Protein AF-A0A962I3W6-F1 (afdb_monomer)

pLDDT: mean 84.58, std 14.52, range [30.45, 98.19]

Radius of gyration: 18.12 Å; Cα contacts (8 Å, |Δi|>4): 462; chains: 1; bounding box: 44×40×66 Å

Mean predicted aligned error: 7.12 Å

Sequence (198 aa):
MGAENGLYRSNDAGASWNRVTGAIGGEDVGRLAIGLSADGARVFIGGQRGNNVVLQVSDNGGQNWGAPAETAIPDPNGNDLGNPLSYCESQCGYDNVIAVNPQNSFDFLLGGVGSYRTQDGGQSFLRIGQNNNPDNGNPGPVHVGHHVILHDPNDPQVVYNGNDGGIYRSTNGGTSWTSIGGSLSTLQPYHVSLHPTN

Nearest PDB structures (foldseek):
  3a0f-assembly1_A  TM=6.733E-01  e=4.995E-08  Geotrichum sp. M128
  6p2k-assembly1_B  TM=6.788E-01  e=2.698E-05  Simiduia agarivorans SA1 = DSM 21679
  5m11-assembly1_A  TM=6.434E-01  e=1.540E-03  Porphyromonas gingivalis
  4r40-assembly1_A  TM=3.911E-01  e=9.834E-03  Yersinia pestis CO92
  8buq-assembly1_A  TM=3.552E-01  e=1.543E+00  Homo sapiens

Secondary structure (DSSP, 8-state):
---TTB-EE-SSTTSS-EE-SSSSBSTTEEEEEEEE-TTS--EEEEEEETTEEEEEEESSTTSS-PPPEE-----TT--SSSS---TTTT-TTTS-EEEE-TT-TT-EEEESSSEEEESSSSSS-EE-S--SS-BTTB--SS-S-EEEEEE-SS-TT-EEEEETTEEEEESSTTSS-EE--TT------------TT-

Foldseek 3Di:
DADQFFDWDDPPVPPDIDHQPQGDTDRQDADWAWEAALVLQKIWIWADGHQFTWIWMHRGNSNHIDDIDGPLADDPVPQPPPGSAHQARNFSNQAWYKEAQRVARQWIWIAHLFIWIGNRNRPHIDTLAAHPRDDVPPRADHHGGWRDKYADNVQRCWMWTQGLVGIWTGNRNRNHIDHPRPPPPSDDDPDDDDDPPD

Solvent-accessible surface area (backbone atoms only — not comparable to full-atom values): 10990 Å² total; per-residue (Å²): 142,59,55,83,46,32,48,68,47,55,91,60,92,67,78,51,75,43,76,46,68,71,47,71,59,42,91,49,33,49,33,65,25,68,24,54,25,73,85,44,40,35,30,37,42,34,28,31,46,69,95,42,44,36,37,34,45,12,81,58,53,61,68,51,48,50,77,70,40,68,40,63,51,70,61,92,78,67,78,56,90,85,56,60,65,29,49,24,62,94,36,25,75,79,15,42,28,44,31,44,27,65,89,43,70,34,27,36,35,42,25,1,38,21,25,33,36,22,72,65,59,69,80,52,58,45,78,44,45,21,39,99,73,38,65,93,76,47,56,73,88,47,55,37,39,22,56,41,57,44,56,39,87,89,44,60,35,30,28,39,40,36,27,64,69,33,36,32,39,19,75,60,56,33,80,49,72,42,82,69,41,82,87,62,85,49,79,80,86,87,77,85,85,77,63,97,88,112

Structure (mmCIF, N/CA/C/O backbone):
data_AF-A0A962I3W6-F1
#
_entry.id   AF-A0A962I3W6-F1
#
loop_
_atom_site.group_PDB
_atom_site.id
_atom_site.type_symbol
_atom_site.label_atom_id
_atom_site.label_alt_id
_atom_site.label_comp_id
_atom_site.label_asym_id
_atom_site.label_entity_id
_atom_site.label_seq_id
_atom_site.pdbx_PDB_ins_code
_atom_site.Cartn_x
_atom_site.Cartn_y
_atom_site.Cartn_z
_atom_site.occupancy
_atom_site.B_iso_or_equiv
_atom_site.auth_seq_id
_atom_site.auth_comp_id
_atom_site.auth_asym_id
_atom_site.auth_atom_id
_atom_site.pdbx_PDB_model_num
ATOM 1 N N . MET A 1 1 ? -15.378 3.773 -2.518 1.00 30.45 1 MET A N 1
ATOM 2 C CA . MET A 1 1 ? -16.288 3.823 -1.354 1.00 30.45 1 MET A CA 1
ATOM 3 C C . MET A 1 1 ? -15.447 4.194 -0.144 1.00 30.45 1 MET A C 1
ATOM 5 O O . MET A 1 1 ? -14.596 3.404 0.232 1.00 30.45 1 MET A O 1
ATOM 9 N N . GLY A 1 2 ? -15.591 5.410 0.377 1.00 44.19 2 GLY A N 1
ATOM 10 C CA . GLY A 1 2 ? -14.993 5.852 1.640 1.00 44.19 2 GLY A CA 1
ATOM 11 C C . GLY A 1 2 ? -16.130 6.342 2.527 1.00 44.19 2 GLY A C 1
ATOM 12 O O . GLY A 1 2 ? -17.060 6.958 2.011 1.00 44.19 2 GLY A O 1
ATOM 13 N N . ALA A 1 3 ? -16.121 5.982 3.807 1.00 51.53 3 ALA A N 1
ATOM 14 C CA . ALA A 1 3 ? -17.132 6.454 4.740 1.00 51.53 3 ALA A CA 1
ATOM 15 C C . ALA A 1 3 ? -16.906 7.949 4.989 1.00 51.53 3 ALA A C 1
ATOM 17 O O . ALA A 1 3 ? -15.813 8.344 5.399 1.00 51.53 3 ALA A O 1
ATOM 18 N N . GLU A 1 4 ? -17.929 8.769 4.748 1.00 59.44 4 GLU A N 1
ATOM 19 C CA . GLU A 1 4 ? -17.954 10.134 5.265 1.00 59.44 4 GLU A CA 1
ATOM 20 C C . GLU A 1 4 ? -17.640 10.073 6.772 1.00 59.44 4 GLU A C 1
ATOM 22 O O . GLU A 1 4 ? -18.235 9.287 7.513 1.00 59.44 4 GLU A O 1
ATOM 27 N N . ASN A 1 5 ? -16.699 10.899 7.234 1.00 77.69 5 ASN A N 1
ATOM 28 C CA . ASN A 1 5 ? -16.406 11.147 8.652 1.00 77.69 5 ASN A CA 1
ATOM 29 C C . ASN A 1 5 ? -15.477 10.176 9.417 1.00 77.69 5 ASN A C 1
ATOM 31 O O . ASN A 1 5 ? -15.306 10.354 10.637 1.00 77.69 5 ASN A O 1
ATOM 35 N N . GLY A 1 6 ? -14.820 9.214 8.756 1.00 86.94 6 GLY A N 1
ATOM 36 C CA . GLY A 1 6 ? -13.712 8.430 9.337 1.00 86.94 6 GLY A CA 1
ATOM 37 C C . GLY A 1 6 ? -13.889 6.909 9.312 1.00 86.94 6 GLY A C 1
ATOM 38 O O . GLY A 1 6 ? -14.617 6.362 8.488 1.00 86.94 6 GLY A O 1
ATOM 39 N N . LEU A 1 7 ? -13.193 6.206 10.211 1.00 90.88 7 LEU A N 1
ATOM 40 C CA . LEU A 1 7 ? -13.214 4.741 10.279 1.00 90.88 7 LEU A CA 1
ATOM 41 C C . LEU A 1 7 ? -14.452 4.209 11.022 1.00 90.88 7 LEU A C 1
ATOM 43 O O . LEU A 1 7 ? -14.760 4.639 12.135 1.00 90.88 7 LEU A O 1
ATOM 47 N N . TYR A 1 8 ? -15.113 3.207 10.440 1.00 91.50 8 TYR A N 1
ATOM 48 C CA . TYR A 1 8 ? -16.220 2.471 11.052 1.00 91.50 8 TYR A CA 1
ATOM 49 C C . TYR A 1 8 ? -15.887 0.983 11.151 1.00 91.50 8 TYR A C 1
ATOM 51 O O . TYR A 1 8 ? -15.190 0.430 10.301 1.00 91.50 8 TYR A O 1
ATOM 59 N N . ARG A 1 9 ? -16.414 0.327 12.185 1.00 90.62 9 ARG A N 1
ATOM 60 C CA . ARG A 1 9 ? -16.244 -1.105 12.438 1.00 90.62 9 ARG A CA 1
ATOM 61 C C . ARG A 1 9 ? -17.586 -1.762 12.740 1.00 90.62 9 ARG A C 1
ATOM 63 O O . ARG A 1 9 ? -18.395 -1.223 13.495 1.00 90.62 9 ARG A O 1
ATOM 70 N N . SER A 1 10 ? -17.767 -2.961 12.202 1.00 93.00 10 SER A N 1
ATOM 71 C CA . SER A 1 10 ? -18.830 -3.887 12.580 1.00 93.00 10 SER A CA 1
ATOM 72 C C . SER A 1 10 ? -18.264 -5.024 13.437 1.00 93.00 10 SER A C 1
ATOM 74 O O . SER A 1 10 ? -17.126 -5.452 13.239 1.00 93.00 10 SER A O 1
ATOM 76 N N . ASN A 1 11 ? -19.063 -5.512 14.389 1.00 91.88 11 ASN A N 1
ATOM 77 C CA . ASN A 1 11 ? -18.782 -6.723 15.174 1.00 91.88 11 ASN A CA 1
ATOM 78 C C . ASN A 1 11 ? -19.827 -7.829 14.929 1.00 91.88 11 ASN A C 1
ATOM 80 O O . ASN A 1 11 ? -19.851 -8.829 15.637 1.00 91.88 11 ASN A O 1
ATOM 84 N N . ASP A 1 12 ? -20.697 -7.640 13.940 1.00 95.31 12 ASP A N 1
ATOM 85 C CA . ASP A 1 12 ? -21.856 -8.482 13.637 1.00 95.31 12 ASP A CA 1
ATOM 86 C C . ASP A 1 12 ? -21.953 -8.773 12.131 1.00 95.31 12 ASP A C 1
ATOM 88 O O . ASP A 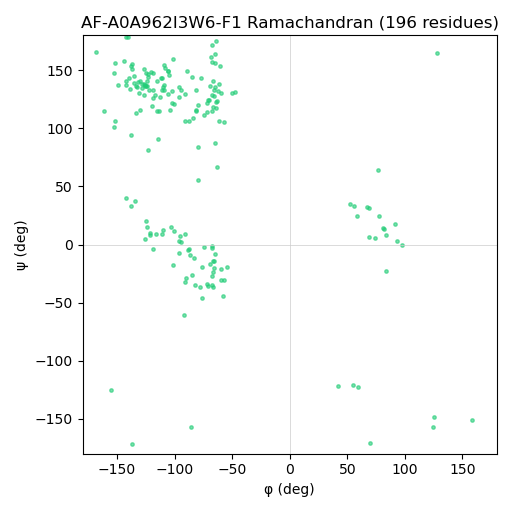1 12 ? -23.033 -8.809 11.546 1.00 95.31 12 ASP A O 1
ATOM 92 N N . ALA A 1 13 ? -20.791 -8.970 11.498 1.00 93.69 13 ALA A N 1
ATOM 93 C CA . ALA A 1 13 ? -20.660 -9.288 10.075 1.00 93.69 13 ALA A CA 1
ATOM 94 C C . ALA A 1 13 ? -21.328 -8.264 9.130 1.00 93.69 13 ALA A C 1
ATOM 96 O O . ALA A 1 13 ? -21.798 -8.608 8.048 1.00 93.69 13 ALA A O 1
ATOM 97 N N . GLY A 1 14 ? -21.335 -6.991 9.526 1.00 95.38 14 GLY A N 1
ATOM 98 C CA . GLY A 1 14 ? -21.814 -5.864 8.731 1.00 95.38 14 GLY A CA 1
ATOM 99 C C . GLY A 1 14 ? -23.274 -5.480 8.965 1.00 95.38 14 GLY A C 1
ATOM 100 O O . GLY A 1 14 ? -23.739 -4.558 8.296 1.00 95.38 14 GLY A O 1
ATOM 101 N N . ALA A 1 15 ? -23.984 -6.137 9.891 1.00 95.12 15 ALA A N 1
ATOM 102 C CA . ALA A 1 15 ? -25.374 -5.801 10.206 1.00 95.12 15 ALA A CA 1
ATOM 103 C C . ALA A 1 15 ? -25.504 -4.422 10.880 1.00 95.12 15 ALA A C 1
ATOM 105 O O . ALA A 1 15 ? -26.456 -3.690 10.607 1.00 95.12 15 ALA A O 1
ATOM 106 N N . SER A 1 16 ? -24.530 -4.034 11.705 1.00 94.88 16 SER A N 1
ATOM 107 C CA . SER A 1 16 ? -24.410 -2.696 12.281 1.00 94.88 16 SER A CA 1
ATOM 108 C C . SER A 1 16 ? -22.966 -2.193 12.258 1.00 94.88 16 SER A C 1
ATOM 110 O O . SER A 1 16 ? -22.001 -2.960 12.266 1.00 94.88 16 SER A O 1
ATOM 112 N N . TRP A 1 17 ? -22.819 -0.867 12.222 1.00 93.38 17 TRP A N 1
ATOM 113 C CA . TRP A 1 17 ? -21.53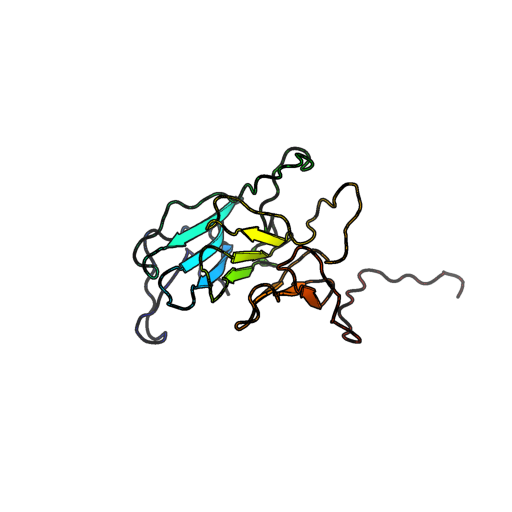1 -0.188 12.130 1.00 93.38 17 TRP A CA 1
ATOM 114 C C . TRP A 1 17 ? -21.434 0.901 13.184 1.00 93.38 17 TRP A C 1
ATOM 116 O O . TRP A 1 17 ? -22.312 1.752 13.299 1.00 93.38 17 TRP A O 1
ATOM 126 N N . ASN A 1 18 ? -20.332 0.892 13.927 1.00 91.25 18 ASN A N 1
ATOM 127 C CA . ASN A 1 18 ? -20.019 1.914 14.912 1.00 91.25 18 ASN A CA 1
ATOM 128 C C . ASN A 1 18 ? -18.773 2.670 14.477 1.00 91.25 18 ASN A C 1
ATOM 130 O O . ASN A 1 18 ? -17.813 2.078 13.975 1.00 91.25 18 ASN A O 1
ATOM 134 N N . ARG A 1 19 ? -18.780 3.985 14.688 1.00 90.12 19 ARG A N 1
ATOM 135 C CA . ARG A 1 19 ? -17.603 4.811 14.438 1.00 90.12 19 ARG A CA 1
ATOM 136 C C . ARG A 1 19 ? -16.494 4.422 15.412 1.00 90.12 19 ARG A C 1
ATOM 138 O O . ARG A 1 19 ? -16.733 4.319 16.613 1.00 90.12 19 ARG A O 1
ATOM 145 N N . VAL A 1 20 ? -15.282 4.236 14.901 1.00 91.88 20 VAL A N 1
ATOM 146 C CA . VAL A 1 20 ? -14.104 3.935 15.717 1.00 91.88 20 VAL A CA 1
ATOM 147 C C . VAL A 1 20 ? -13.563 5.242 16.291 1.00 91.88 20 VAL A C 1
ATOM 149 O O . VAL A 1 20 ? -13.138 6.136 15.562 1.00 91.88 20 VAL A O 1
ATOM 152 N N . THR A 1 21 ? -13.605 5.385 17.612 1.00 89.88 21 THR A N 1
ATOM 153 C CA . THR A 1 21 ? -13.085 6.567 18.311 1.00 89.88 21 THR A CA 1
ATOM 154 C C . THR A 1 21 ? -11.561 6.529 18.403 1.00 89.88 21 THR A C 1
ATOM 156 O O . THR A 1 21 ? -10.977 5.466 18.592 1.00 89.88 21 THR A O 1
ATOM 159 N N . GLY A 1 22 ? -10.907 7.688 18.288 1.00 89.94 22 GLY A N 1
ATOM 160 C CA . GLY A 1 22 ? -9.442 7.811 18.323 1.00 89.94 22 GLY A CA 1
ATOM 161 C C . GLY A 1 22 ? -8.751 7.555 16.979 1.00 89.94 22 GLY A C 1
ATOM 162 O O . GLY A 1 22 ? -7.667 8.088 16.756 1.00 89.94 22 GLY A O 1
ATOM 163 N N . ALA A 1 23 ? -9.389 6.819 16.065 1.00 92.00 23 ALA A N 1
ATOM 164 C CA . ALA A 1 23 ? -8.954 6.716 14.675 1.00 92.00 23 ALA A CA 1
ATOM 165 C C . ALA A 1 23 ? -9.130 8.052 13.923 1.00 92.00 23 ALA A C 1
ATOM 167 O O . ALA A 1 23 ? -9.925 8.906 14.338 1.00 92.00 23 ALA A O 1
ATOM 168 N N . ILE A 1 24 ? -8.437 8.204 12.789 1.00 88.56 24 ILE A N 1
ATOM 169 C CA . ILE A 1 24 ? -8.616 9.322 11.853 1.00 88.56 24 ILE A CA 1
ATOM 170 C C . ILE A 1 24 ? -10.107 9.526 11.562 1.00 88.56 24 ILE A C 1
ATOM 172 O O . ILE A 1 24 ? -10.855 8.593 11.252 1.00 88.56 24 ILE A O 1
ATOM 176 N N . GLY A 1 25 ? -10.533 10.782 11.670 1.00 86.69 25 GLY A N 1
ATOM 177 C CA . GLY A 1 25 ? -11.926 11.168 11.576 1.00 86.69 25 GLY A CA 1
ATOM 178 C C . GLY A 1 25 ? -12.114 12.680 11.451 1.00 86.69 25 GLY A C 1
ATOM 179 O O . GLY A 1 25 ? -11.195 13.452 11.728 1.00 86.69 25 GLY A O 1
ATOM 180 N N . GLY A 1 26 ? -13.322 13.087 11.061 1.00 83.38 26 GLY A N 1
ATOM 181 C CA . GLY A 1 26 ? -13.674 14.481 10.765 1.00 83.38 26 GLY A CA 1
ATOM 182 C C . GLY A 1 26 ? -14.325 14.604 9.389 1.00 83.38 26 GLY A C 1
ATOM 183 O O . GLY A 1 26 ? -14.251 13.668 8.597 1.00 83.38 26 GLY A O 1
ATOM 184 N N . GLU A 1 27 ? -14.966 15.740 9.120 1.00 80.94 27 GLU A N 1
ATOM 185 C CA . GLU A 1 27 ? -15.707 15.991 7.869 1.00 80.94 27 GLU A CA 1
ATOM 186 C C . GLU A 1 27 ? -14.804 16.060 6.626 1.00 80.94 27 GLU A C 1
ATOM 188 O O . GLU A 1 27 ? -15.276 15.962 5.499 1.00 80.94 27 GLU A O 1
ATOM 193 N N . ASP A 1 28 ? -13.495 16.190 6.828 1.00 85.56 28 ASP A N 1
ATOM 194 C CA . ASP A 1 28 ? -12.475 16.352 5.798 1.00 85.56 28 ASP A CA 1
ATOM 195 C C . ASP A 1 28 ? -11.669 15.070 5.523 1.00 85.56 28 ASP A C 1
ATOM 197 O O . ASP A 1 28 ? -10.601 15.121 4.909 1.00 85.56 28 ASP A O 1
ATOM 201 N N . VAL A 1 29 ? -12.142 13.908 5.983 1.00 87.81 29 VAL A N 1
ATOM 202 C CA . VAL A 1 29 ? -11.476 12.625 5.718 1.00 87.81 29 VAL A CA 1
ATOM 203 C C . VAL A 1 29 ? -11.814 12.127 4.313 1.00 87.81 29 VAL A C 1
ATOM 205 O O . VAL A 1 29 ? -12.973 11.878 3.986 1.00 87.81 29 VAL A O 1
ATOM 208 N N . GLY A 1 30 ? -10.775 11.954 3.496 1.00 87.69 30 GLY A N 1
ATOM 209 C CA . GLY A 1 30 ? -10.855 11.363 2.164 1.00 87.69 30 GLY A CA 1
ATOM 210 C C . GLY A 1 30 ? -10.775 9.833 2.187 1.00 87.69 30 GLY A C 1
ATOM 211 O O . GLY A 1 30 ? -11.063 9.170 3.184 1.00 87.69 30 GLY A O 1
ATOM 212 N N . ARG A 1 31 ? -10.363 9.233 1.062 1.00 89.25 31 ARG A N 1
ATOM 213 C CA . ARG A 1 31 ? -10.152 7.780 0.980 1.00 89.25 31 ARG A CA 1
ATOM 214 C C . ARG A 1 31 ? -9.044 7.348 1.943 1.00 89.25 31 ARG A C 1
ATOM 216 O O . ARG A 1 31 ? -7.946 7.902 1.922 1.00 89.25 31 ARG A O 1
ATOM 223 N N . LEU A 1 32 ? -9.330 6.299 2.711 1.00 91.56 32 LEU A N 1
ATOM 224 C CA . LEU A 1 32 ? -8.361 5.589 3.539 1.00 91.56 32 LEU A CA 1
ATOM 225 C C . LEU A 1 32 ? -8.089 4.201 2.949 1.00 91.56 32 LEU A C 1
ATOM 227 O O . LEU A 1 32 ? -9.019 3.494 2.557 1.00 91.56 32 LEU A O 1
ATOM 231 N N . ALA A 1 33 ? -6.823 3.806 2.925 1.00 94.25 33 ALA A N 1
ATOM 232 C CA . ALA A 1 33 ? -6.400 2.421 2.829 1.00 94.25 33 ALA A CA 1
ATOM 233 C C . ALA A 1 33 ? -6.285 1.831 4.237 1.00 94.25 33 ALA A C 1
ATOM 235 O O . ALA A 1 33 ? -5.987 2.540 5.201 1.00 94.25 33 ALA A O 1
ATOM 236 N N . ILE A 1 34 ? -6.534 0.527 4.343 1.00 94.88 34 ILE A N 1
ATOM 237 C CA . ILE A 1 34 ? -6.464 -0.222 5.596 1.00 94.88 34 ILE A CA 1
ATOM 238 C C . ILE A 1 34 ? -5.542 -1.421 5.381 1.00 94.88 34 ILE A C 1
ATOM 240 O O . ILE A 1 34 ? -5.738 -2.180 4.434 1.00 94.88 34 ILE A O 1
ATOM 244 N N . GLY A 1 35 ? -4.564 -1.591 6.268 1.00 95.75 35 GLY A N 1
ATOM 245 C CA . GLY A 1 35 ? -3.693 -2.762 6.346 1.00 95.75 35 GLY A CA 1
ATOM 246 C C . GLY A 1 35 ? -3.847 -3.467 7.694 1.00 95.75 35 GLY A C 1
ATOM 247 O O . GLY A 1 35 ? -4.095 -2.820 8.711 1.00 95.75 35 GLY A O 1
ATOM 248 N N . LEU A 1 36 ? -3.699 -4.790 7.718 1.00 95.81 36 LEU A N 1
ATOM 249 C CA . LEU A 1 36 ? -3.810 -5.609 8.930 1.00 95.81 36 LEU A CA 1
ATOM 250 C C . LEU A 1 36 ? -2.597 -6.529 9.051 1.00 95.81 36 LEU A C 1
ATOM 252 O O . LEU A 1 36 ? -2.157 -7.098 8.053 1.00 95.81 36 LEU A O 1
ATOM 256 N N . SER A 1 37 ? -2.085 -6.713 10.268 1.00 96.69 37 SER A N 1
ATOM 257 C CA . SER A 1 37 ? -1.176 -7.827 10.551 1.00 96.69 37 SER A CA 1
ATOM 258 C C . SER A 1 37 ? -1.909 -9.168 10.452 1.00 96.69 37 SER A C 1
ATOM 260 O O . SER A 1 37 ? -3.128 -9.234 10.612 1.00 96.69 37 SER A O 1
ATOM 262 N N . ALA A 1 38 ? -1.168 -10.254 10.215 1.00 95.00 38 ALA A N 1
ATOM 263 C CA . ALA A 1 38 ? -1.747 -11.588 10.032 1.00 95.00 38 ALA A CA 1
ATOM 264 C C . ALA A 1 38 ? -2.563 -12.084 11.244 1.00 95.00 38 ALA A C 1
ATOM 266 O O . ALA A 1 38 ? -3.536 -12.813 11.077 1.00 95.00 38 ALA A O 1
ATOM 267 N N . ASP A 1 39 ? -2.193 -11.665 12.454 1.00 95.19 39 ASP A N 1
ATOM 268 C CA . ASP A 1 39 ? -2.908 -11.951 13.704 1.00 95.19 39 ASP A CA 1
ATOM 269 C C . ASP A 1 39 ? -4.026 -10.937 14.024 1.00 95.19 39 ASP A C 1
ATOM 271 O O . ASP A 1 39 ? -4.739 -11.090 15.015 1.00 95.19 39 ASP A O 1
ATOM 275 N N . GLY A 1 40 ? -4.177 -9.888 13.210 1.00 94.19 40 GLY A N 1
ATOM 276 C CA . GLY A 1 40 ? -5.119 -8.791 13.427 1.00 94.19 40 GLY A CA 1
ATOM 277 C C . GLY A 1 40 ? -4.783 -7.880 14.614 1.00 94.19 40 GLY A C 1
ATOM 278 O O . GLY A 1 40 ? -5.585 -7.003 14.939 1.00 94.19 40 GLY A O 1
ATOM 279 N N . ALA A 1 41 ? -3.631 -8.059 15.269 1.00 94.62 41 ALA A N 1
ATOM 280 C CA . ALA A 1 41 ? -3.233 -7.255 16.421 1.00 94.62 41 ALA A CA 1
ATOM 281 C C .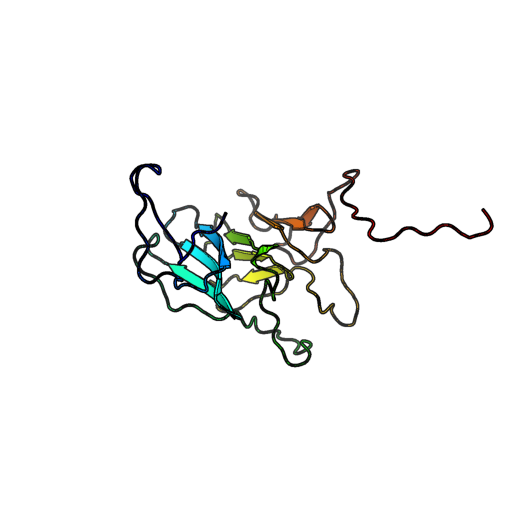 ALA A 1 41 ? -2.866 -5.819 16.026 1.00 94.62 41 ALA A C 1
ATOM 283 O O . ALA A 1 41 ? -3.182 -4.888 16.767 1.00 94.62 41 ALA A O 1
ATOM 284 N N . ARG A 1 42 ? -2.251 -5.619 14.853 1.00 95.50 42 ARG A N 1
ATOM 285 C CA . ARG A 1 42 ? -1.934 -4.293 14.316 1.00 95.50 42 ARG A CA 1
ATOM 286 C C . ARG A 1 42 ? -2.867 -3.923 13.173 1.00 95.50 42 ARG A C 1
ATOM 288 O O . ARG A 1 42 ? -3.027 -4.684 12.218 1.00 95.50 42 ARG A O 1
ATOM 295 N N . VAL A 1 43 ? -3.448 -2.730 13.261 1.00 96.06 43 VAL A N 1
ATOM 296 C CA . VAL A 1 43 ? -4.285 -2.132 12.215 1.00 96.06 43 VAL A CA 1
ATOM 297 C C . VAL A 1 43 ? -3.637 -0.836 11.765 1.00 96.06 43 VAL A C 1
ATOM 299 O O . VAL A 1 43 ? -3.374 0.043 12.581 1.00 96.06 43 VAL A O 1
ATOM 302 N N . PHE A 1 44 ? -3.416 -0.713 10.466 1.00 94.94 44 PHE A N 1
ATOM 303 C CA . PHE A 1 44 ? -2.845 0.458 9.822 1.00 94.94 44 PHE A CA 1
ATOM 304 C C . PHE A 1 44 ? -3.941 1.138 9.023 1.00 94.94 44 PHE A C 1
ATOM 306 O O . PHE A 1 44 ? -4.660 0.473 8.277 1.00 94.94 44 PHE A O 1
ATOM 313 N N . ILE A 1 45 ? -4.059 2.452 9.152 1.00 93.69 45 ILE A N 1
ATOM 314 C CA . ILE A 1 45 ? -4.901 3.262 8.278 1.00 93.69 45 ILE A CA 1
ATOM 315 C C . ILE A 1 45 ? -4.085 4.412 7.724 1.00 93.69 45 ILE A C 1
ATOM 317 O O . ILE A 1 45 ? -3.315 5.036 8.452 1.00 93.69 45 ILE A O 1
ATOM 321 N N . GLY A 1 46 ? -4.260 4.707 6.445 1.00 91.38 46 GLY A N 1
ATOM 322 C CA . GLY A 1 46 ? -3.554 5.811 5.819 1.00 91.38 46 GLY A CA 1
ATOM 323 C C . GLY A 1 46 ? -4.314 6.393 4.648 1.00 91.38 46 GLY A C 1
ATOM 324 O O . GLY A 1 46 ? -5.045 5.695 3.950 1.00 91.38 46 GLY A O 1
ATOM 325 N N . GLY A 1 47 ? -4.168 7.692 4.438 1.00 90.19 47 GLY A N 1
ATOM 326 C CA . GLY A 1 47 ? -4.833 8.391 3.348 1.00 90.19 47 GLY A CA 1
ATOM 327 C C . 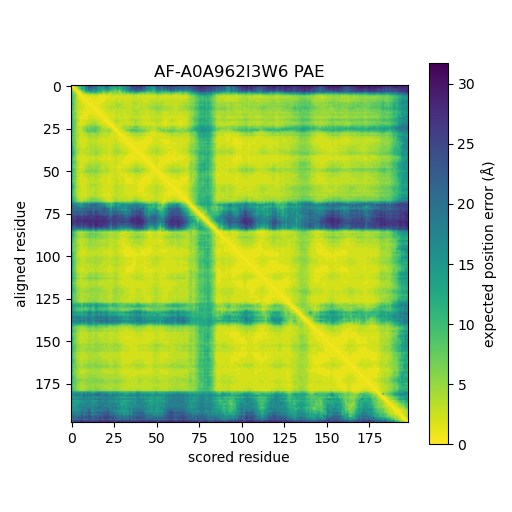GLY A 1 47 ? -4.940 9.876 3.628 1.00 90.19 47 GLY A C 1
ATOM 328 O O . GLY A 1 47 ? -4.103 10.438 4.328 1.00 90.19 47 GLY A O 1
ATOM 329 N N . GLN A 1 48 ? -5.971 10.507 3.079 1.00 87.75 48 GLN A N 1
ATOM 330 C CA . GLN A 1 48 ? -6.105 11.959 3.117 1.00 87.75 48 GLN A CA 1
ATOM 331 C C . GLN A 1 48 ? -6.990 12.435 4.273 1.00 87.75 48 GLN A C 1
ATOM 333 O O . GLN A 1 48 ? -8.086 11.912 4.489 1.00 87.75 48 GLN A O 1
ATOM 338 N N . ARG A 1 49 ? -6.537 13.481 4.967 1.00 86.81 49 ARG A N 1
ATOM 339 C CA . ARG A 1 49 ? -7.342 14.288 5.887 1.00 86.81 49 ARG A CA 1
ATOM 340 C C . ARG A 1 49 ? -7.084 15.765 5.604 1.00 86.81 49 ARG A C 1
ATOM 342 O O . ARG A 1 49 ? -5.969 16.249 5.800 1.00 86.81 49 ARG A O 1
ATOM 349 N N . GLY A 1 50 ? -8.098 16.465 5.109 1.00 84.75 50 GLY A N 1
ATOM 350 C CA . GLY A 1 50 ? -7.944 17.822 4.599 1.00 84.75 50 GLY A CA 1
ATOM 351 C C . GLY A 1 50 ? -6.927 17.850 3.456 1.00 84.75 50 GLY A C 1
ATOM 352 O O . GLY A 1 50 ? -7.065 17.117 2.477 1.00 84.75 50 GLY A O 1
ATOM 353 N N . ASN A 1 51 ? -5.878 18.661 3.601 1.00 81.81 51 ASN A N 1
ATOM 354 C CA . ASN A 1 51 ? -4.777 18.753 2.634 1.00 81.81 51 ASN A CA 1
ATOM 355 C C . ASN A 1 51 ? -3.575 17.859 2.986 1.00 81.81 51 ASN A C 1
ATOM 357 O O . ASN A 1 51 ? -2.574 17.893 2.274 1.00 81.81 51 ASN A O 1
ATOM 361 N N . ASN A 1 52 ? -3.657 17.078 4.067 1.00 82.50 52 ASN A N 1
ATOM 362 C CA . ASN A 1 52 ? -2.533 16.299 4.578 1.00 82.50 52 ASN A CA 1
ATOM 363 C C . ASN A 1 52 ? -2.713 14.812 4.266 1.00 82.50 52 ASN A C 1
ATOM 365 O O . ASN A 1 52 ? -3.832 14.286 4.259 1.00 82.50 52 ASN A O 1
ATOM 369 N N . VAL A 1 53 ? -1.589 14.119 4.087 1.00 86.56 53 VAL A N 1
ATOM 370 C CA . VAL A 1 53 ? -1.538 12.657 4.075 1.00 86.56 53 VAL A CA 1
ATOM 371 C C . VAL A 1 53 ? -1.137 12.171 5.458 1.00 86.56 53 VAL A C 1
ATOM 373 O O . VAL A 1 53 ? -0.132 12.594 6.032 1.00 86.56 53 VAL A O 1
ATOM 376 N N . VAL A 1 54 ? -1.949 11.276 6.000 1.00 88.00 54 VAL A N 1
ATOM 377 C CA . VAL A 1 54 ? -1.832 10.782 7.367 1.00 88.00 54 VAL A CA 1
ATOM 378 C C . VAL A 1 54 ? -1.691 9.268 7.373 1.00 88.00 54 VAL A C 1
ATOM 380 O O . VAL A 1 54 ? -2.312 8.575 6.567 1.00 88.00 54 VAL A O 1
ATOM 383 N N . LEU A 1 55 ? -0.895 8.761 8.312 1.00 89.88 55 LEU A N 1
ATOM 384 C CA . LEU A 1 55 ? -0.800 7.349 8.672 1.00 89.88 55 LEU A CA 1
ATOM 385 C C . LEU A 1 55 ? -1.065 7.219 10.172 1.00 89.88 55 LEU A C 1
ATOM 387 O O . LEU A 1 55 ? -0.551 7.992 10.978 1.00 89.88 55 LEU A O 1
ATOM 391 N N . GLN A 1 56 ? -1.862 6.236 10.563 1.00 92.19 56 GLN A N 1
ATOM 392 C CA . GLN A 1 56 ? -2.142 5.950 11.962 1.00 92.19 56 GLN A CA 1
ATOM 393 C C . GLN A 1 56 ? -2.161 4.444 12.190 1.00 92.19 56 GLN A C 1
ATOM 395 O O . GLN A 1 56 ? -2.630 3.676 11.347 1.00 92.19 56 GLN A O 1
ATOM 400 N N . VAL A 1 57 ? -1.656 4.029 13.349 1.00 93.25 57 VAL A N 1
ATOM 401 C CA . VAL A 1 57 ? -1.545 2.620 13.725 1.00 93.25 57 VAL A CA 1
ATOM 402 C C . VAL A 1 57 ? -2.257 2.379 15.050 1.00 93.25 57 VAL A C 1
ATOM 404 O O . VAL A 1 57 ? -2.210 3.200 15.971 1.00 93.25 57 VAL A O 1
ATOM 407 N N . SER A 1 58 ? -2.931 1.240 15.130 1.00 95.44 58 SER A N 1
ATOM 408 C CA . SER A 1 58 ? -3.399 0.627 16.365 1.00 95.44 58 SER A CA 1
ATOM 409 C C . SER A 1 58 ? -2.600 -0.644 16.611 1.00 95.44 58 SER A C 1
ATOM 411 O O . SER A 1 58 ? -2.476 -1.454 15.699 1.00 95.44 58 SER A O 1
ATOM 413 N N . ASP A 1 59 ? -2.111 -0.841 17.836 1.00 95.25 59 ASP A N 1
ATOM 414 C CA . ASP A 1 59 ? -1.360 -2.037 18.253 1.00 95.25 59 ASP A CA 1
ATOM 415 C C . ASP A 1 59 ? -2.221 -3.048 19.038 1.00 95.25 59 ASP A C 1
ATOM 417 O O . ASP A 1 59 ? -1.701 -3.958 19.680 1.00 95.25 59 ASP A O 1
ATOM 421 N N . ASN A 1 60 ? -3.547 -2.868 19.047 1.00 94.88 60 ASN A N 1
ATOM 422 C CA . ASN A 1 60 ? -4.474 -3.710 19.807 1.00 94.88 60 ASN A CA 1
ATOM 423 C C . ASN A 1 60 ? -5.797 -3.992 19.069 1.00 94.88 60 ASN A C 1
ATOM 425 O O . ASN A 1 60 ? -6.879 -3.979 19.662 1.00 94.88 60 ASN A O 1
ATOM 429 N N . GLY A 1 61 ? -5.724 -4.236 17.761 1.00 92.94 61 GLY A N 1
ATOM 430 C CA . GLY A 1 61 ? -6.875 -4.634 16.946 1.00 92.94 61 GLY A CA 1
ATOM 431 C C . GLY A 1 61 ? -7.912 -3.522 16.764 1.00 92.94 61 GLY A C 1
ATOM 432 O O . GLY A 1 61 ? -9.116 -3.789 16.688 1.00 92.94 61 GLY A O 1
ATOM 433 N N . GLY A 1 62 ? -7.460 -2.266 16.742 1.00 93.44 62 GLY A N 1
ATOM 434 C CA . GLY A 1 62 ? -8.296 -1.089 16.513 1.00 93.44 62 GLY A CA 1
ATOM 435 C C . GLY A 1 62 ? -9.049 -0.586 17.746 1.00 93.44 62 GLY A C 1
ATOM 436 O O . GLY A 1 62 ? -9.970 0.213 17.578 1.00 93.44 62 GLY A O 1
ATOM 437 N N . GLN A 1 63 ? -8.711 -1.048 18.958 1.00 91.62 63 GLN A N 1
ATOM 438 C CA . GLN A 1 63 ? -9.357 -0.581 20.195 1.00 91.62 63 GLN A CA 1
ATOM 439 C C . GLN A 1 63 ? -8.857 0.813 20.595 1.00 91.62 63 GLN A C 1
ATOM 441 O O . GLN A 1 63 ? -9.661 1.689 20.894 1.00 91.62 63 GLN A O 1
ATOM 446 N N . ASN A 1 64 ? -7.537 1.018 20.553 1.00 94.38 64 ASN A N 1
ATOM 447 C CA . ASN A 1 64 ? -6.874 2.298 20.796 1.00 94.38 64 ASN A CA 1
ATOM 448 C C . ASN A 1 64 ? -5.954 2.631 19.621 1.00 94.38 64 ASN A C 1
ATOM 450 O O . ASN A 1 64 ? -5.401 1.734 18.985 1.00 94.38 64 ASN A O 1
ATOM 454 N N . TRP A 1 65 ? -5.754 3.920 19.368 1.00 94.31 65 TRP A N 1
ATOM 455 C CA . TRP A 1 65 ? -4.976 4.407 18.233 1.00 94.31 65 TRP A CA 1
ATOM 456 C C . TRP A 1 65 ? -3.870 5.345 18.704 1.00 94.31 65 TRP A C 1
ATOM 458 O O . TRP A 1 65 ? -4.100 6.186 19.575 1.00 94.31 65 TRP A O 1
ATOM 468 N N . GLY A 1 66 ? -2.675 5.196 18.127 1.00 91.44 66 GLY A N 1
ATOM 469 C CA . GLY A 1 66 ? -1.580 6.145 18.316 1.00 91.44 66 GLY A CA 1
ATOM 470 C C . GLY A 1 66 ? -1.892 7.504 17.683 1.00 91.44 66 GLY A C 1
ATOM 471 O O . GLY A 1 66 ? -2.879 7.653 16.963 1.00 91.44 66 GLY A O 1
ATOM 472 N N . ALA A 1 67 ? -1.054 8.510 17.929 1.00 88.12 67 ALA A N 1
ATOM 473 C CA . ALA A 1 67 ? -1.192 9.790 17.236 1.00 88.12 67 ALA A CA 1
ATOM 474 C C . ALA A 1 67 ? -1.023 9.594 15.713 1.00 88.12 67 ALA A C 1
ATOM 476 O O . ALA A 1 67 ? -0.139 8.834 15.308 1.00 88.12 67 ALA A O 1
ATOM 477 N N . PRO A 1 68 ? -1.838 10.248 14.863 1.00 84.88 68 PRO A N 1
ATOM 478 C CA . PRO A 1 68 ? -1.588 10.266 13.428 1.00 84.88 68 PRO A CA 1
ATOM 479 C C . PRO A 1 68 ? -0.217 10.884 13.146 1.00 84.88 68 PRO A C 1
ATOM 481 O O . PRO A 1 68 ? 0.089 11.966 13.647 1.00 84.88 68 PRO A O 1
ATOM 484 N N . ALA A 1 69 ? 0.588 10.203 12.341 1.00 79.06 69 ALA A N 1
ATOM 485 C CA . ALA A 1 69 ? 1.803 10.760 11.778 1.00 79.06 69 ALA A CA 1
ATOM 486 C C . ALA A 1 69 ? 1.464 11.393 10.426 1.00 79.06 69 ALA A C 1
ATOM 488 O O . ALA A 1 69 ? 0.846 10.751 9.571 1.00 79.06 69 ALA A O 1
ATOM 489 N N . GLU A 1 70 ? 1.872 12.644 10.224 1.00 67.31 70 GLU A N 1
ATOM 490 C CA . GLU A 1 70 ? 1.947 13.198 8.875 1.00 67.31 70 GLU A CA 1
ATOM 491 C C . GLU A 1 70 ? 3.124 12.525 8.178 1.00 67.31 70 GLU A C 1
ATOM 493 O O . GLU A 1 70 ? 4.250 12.538 8.679 1.00 67.31 70 GLU A O 1
ATOM 498 N N . THR A 1 71 ? 2.858 11.872 7.049 1.00 57.97 71 THR A N 1
ATOM 499 C CA . THR A 1 71 ? 3.868 11.100 6.322 1.00 57.97 71 THR A CA 1
ATOM 500 C C . THR A 1 71 ? 4.743 12.027 5.488 1.00 57.97 71 THR A C 1
ATOM 502 O O . THR A 1 71 ? 4.850 11.851 4.275 1.00 57.97 71 THR A O 1
ATOM 505 N N . ALA A 1 72 ? 5.359 13.033 6.106 1.00 57.16 72 ALA A N 1
ATOM 506 C CA . ALA A 1 72 ? 6.548 13.636 5.528 1.00 57.16 72 ALA A CA 1
ATOM 507 C C . ALA A 1 72 ? 7.615 12.537 5.534 1.00 57.16 72 ALA A C 1
ATOM 509 O O . ALA A 1 72 ? 8.315 12.342 6.525 1.00 57.16 72 ALA A O 1
ATOM 510 N N . ILE A 1 73 ? 7.636 11.728 4.475 1.00 56.84 73 ILE A N 1
ATOM 511 C CA . ILE A 1 73 ? 8.566 10.619 4.345 1.00 56.84 73 ILE A CA 1
ATOM 512 C C . ILE A 1 73 ? 9.959 11.239 4.201 1.00 56.84 73 ILE A C 1
ATOM 514 O O . ILE A 1 73 ? 10.184 11.955 3.223 1.00 56.84 73 ILE A O 1
ATOM 518 N N . PRO A 1 74 ? 10.883 11.035 5.159 1.00 48.16 74 PRO A N 1
ATOM 519 C CA . PRO A 1 74 ? 12.199 11.648 5.075 1.00 48.16 74 PRO A CA 1
ATOM 520 C C . PRO A 1 74 ? 12.938 11.107 3.846 1.00 48.16 74 PRO A C 1
ATOM 522 O O . PRO A 1 74 ? 13.198 9.908 3.770 1.00 48.16 74 PRO A O 1
ATOM 525 N N . ASP A 1 75 ? 13.275 11.977 2.891 1.00 49.78 75 ASP A N 1
ATOM 526 C CA . ASP A 1 75 ? 14.199 11.655 1.801 1.00 49.78 75 ASP A CA 1
ATOM 527 C C . ASP A 1 75 ? 15.642 11.864 2.297 1.00 49.78 75 ASP A C 1
ATOM 529 O O . ASP A 1 75 ? 16.059 13.010 2.493 1.00 49.78 75 ASP A O 1
ATOM 533 N N . PRO A 1 76 ? 16.434 10.796 2.505 1.00 46.28 76 PRO A N 1
ATOM 534 C CA . PRO A 1 76 ? 17.819 10.923 2.950 1.00 46.28 76 PRO A CA 1
ATOM 535 C C . PRO A 1 76 ? 18.734 11.601 1.917 1.00 46.28 76 PRO A C 1
ATOM 537 O O . PRO A 1 76 ? 19.838 12.004 2.280 1.00 46.28 76 PRO A O 1
ATOM 540 N N . ASN A 1 77 ? 18.301 11.751 0.659 1.00 47.22 77 ASN A N 1
ATOM 541 C CA . ASN A 1 77 ? 19.090 12.394 -0.390 1.00 47.22 77 ASN A CA 1
ATOM 542 C C . ASN A 1 77 ? 18.755 13.880 -0.590 1.00 47.22 77 ASN A C 1
ATOM 544 O O . ASN A 1 77 ? 19.474 14.552 -1.325 1.00 47.22 77 ASN A O 1
ATOM 548 N N . GLY A 1 78 ? 17.714 14.406 0.068 1.00 44.06 78 GLY A N 1
ATOM 549 C CA . GLY A 1 78 ? 17.346 15.824 -0.005 1.00 44.06 78 GLY A CA 1
ATOM 550 C C . GLY A 1 78 ? 17.045 16.327 -1.422 1.00 44.06 78 GLY A C 1
ATOM 551 O O . GLY A 1 78 ? 17.192 17.521 -1.683 1.00 44.06 78 GLY A O 1
ATOM 552 N N . ASN A 1 79 ? 16.654 15.432 -2.335 1.00 44.12 79 ASN A N 1
ATOM 553 C CA . ASN A 1 79 ? 16.387 15.754 -3.738 1.00 44.12 79 ASN A CA 1
ATOM 554 C C . ASN A 1 79 ? 14.933 16.192 -3.965 1.00 44.12 79 ASN A C 1
ATOM 556 O O . ASN A 1 79 ? 14.576 16.606 -5.072 1.00 44.12 79 ASN A O 1
ATOM 560 N N . ASP A 1 80 ? 14.095 16.141 -2.927 1.00 44.84 80 ASP A N 1
ATOM 561 C CA . ASP A 1 80 ? 12.792 16.791 -2.955 1.00 44.84 80 ASP A CA 1
ATOM 562 C C . ASP A 1 80 ? 12.963 18.305 -2.811 1.00 44.84 80 ASP A C 1
ATOM 564 O O . ASP A 1 80 ? 13.366 18.825 -1.769 1.00 44.84 80 ASP A O 1
ATOM 568 N N . LEU A 1 81 ? 12.668 19.009 -3.906 1.00 39.06 81 LEU A N 1
ATOM 569 C CA . LEU A 1 81 ? 12.746 20.458 -4.097 1.00 39.06 81 LEU A CA 1
ATOM 570 C C . LEU A 1 81 ? 11.773 21.216 -3.167 1.00 39.06 81 LEU A C 1
ATOM 572 O O . LEU A 1 81 ? 10.825 21.854 -3.619 1.00 39.06 81 LEU A O 1
ATOM 576 N N . GLY A 1 82 ? 12.010 21.169 -1.856 1.00 35.25 82 GLY A N 1
ATOM 577 C CA . GLY A 1 82 ? 11.338 22.001 -0.857 1.00 35.25 82 GLY A CA 1
ATOM 578 C C . GLY A 1 82 ? 9.949 21.538 -0.406 1.00 35.25 82 GLY A C 1
ATOM 579 O O . GLY A 1 82 ? 9.255 22.325 0.234 1.00 35.25 82 GLY A O 1
ATOM 580 N N . ASN A 1 83 ? 9.535 20.301 -0.701 1.00 41.50 83 ASN A N 1
ATOM 581 C CA . ASN A 1 83 ? 8.260 19.747 -0.237 1.00 41.50 83 ASN A CA 1
ATOM 582 C C . ASN A 1 83 ? 8.371 18.210 -0.130 1.00 41.50 83 ASN A C 1
ATOM 584 O O . ASN A 1 83 ? 8.335 17.574 -1.177 1.00 41.50 83 ASN A O 1
ATOM 588 N N . PRO A 1 84 ? 8.565 17.596 1.059 1.00 51.56 84 PRO A N 1
ATOM 589 C CA . PRO A 1 84 ? 8.659 16.139 1.170 1.00 51.56 84 PRO A CA 1
ATOM 590 C C . PRO A 1 84 ? 7.337 15.521 0.703 1.00 51.56 84 PRO A C 1
ATOM 592 O O . PRO A 1 84 ? 6.314 15.640 1.384 1.00 51.56 84 PRO A O 1
ATOM 595 N N . LEU A 1 85 ? 7.331 14.919 -0.486 1.00 58.78 85 LEU A N 1
ATOM 596 C CA . LEU A 1 85 ? 6.114 14.387 -1.080 1.00 58.78 85 LEU A CA 1
ATOM 597 C C . LEU A 1 85 ? 5.627 13.209 -0.228 1.00 58.78 85 LEU A C 1
ATOM 599 O O . LEU A 1 85 ? 6.310 12.202 -0.041 1.00 58.78 85 LEU A O 1
ATOM 603 N N . SER A 1 86 ? 4.429 13.357 0.334 1.00 78.12 86 SER A N 1
ATOM 604 C CA . SER A 1 86 ? 3.740 12.265 1.018 1.00 78.12 86 SER A CA 1
ATOM 605 C C . SER A 1 86 ? 3.473 11.106 0.055 1.00 78.12 86 SER A C 1
ATOM 607 O O . SER A 1 86 ? 3.310 11.337 -1.139 1.00 78.12 86 SER A O 1
ATOM 609 N N . TYR A 1 87 ? 3.355 9.867 0.551 1.00 85.44 87 TYR A N 1
ATOM 610 C CA . TYR A 1 87 ? 3.351 8.685 -0.329 1.00 85.44 87 TYR A CA 1
ATOM 611 C C . TYR A 1 87 ? 2.259 8.680 -1.415 1.00 85.44 87 TYR A C 1
ATOM 613 O O . TYR A 1 87 ? 2.475 8.121 -2.487 1.00 85.44 87 TYR A O 1
ATOM 621 N N . CYS A 1 88 ? 1.105 9.301 -1.152 1.00 86.19 88 CYS A N 1
ATOM 622 C CA . CYS A 1 88 ? 0.015 9.453 -2.117 1.00 86.19 88 CYS A CA 1
ATOM 623 C C . CYS A 1 88 ? -0.207 10.894 -2.593 1.00 86.19 88 CYS A C 1
ATOM 625 O O . CYS A 1 88 ? -1.183 11.137 -3.290 1.00 86.19 88 CYS A O 1
ATOM 627 N N . GLU A 1 89 ? 0.685 11.837 -2.262 1.00 83.62 89 GLU A N 1
ATOM 628 C CA . GLU A 1 89 ? 0.602 13.255 -2.656 1.00 83.62 89 GLU A CA 1
ATOM 629 C C . GLU A 1 89 ? -0.839 13.809 -2.548 1.00 83.62 89 GLU A C 1
ATOM 631 O O . GLU A 1 89 ? -1.447 13.748 -1.480 1.00 83.62 89 GLU A O 1
ATOM 636 N N . SER A 1 90 ? -1.413 14.319 -3.643 1.00 84.00 90 SER A N 1
ATOM 637 C CA . SER A 1 90 ? -2.817 14.750 -3.744 1.00 84.0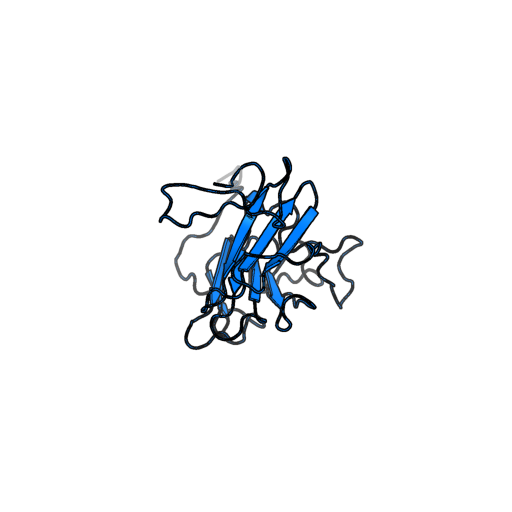0 90 SER A CA 1
ATOM 638 C C . SER A 1 90 ? -3.757 13.677 -4.320 1.00 84.00 90 SER A C 1
ATOM 640 O O . SER A 1 90 ? -4.928 13.952 -4.581 1.00 84.00 90 SER A O 1
ATOM 642 N N . GLN A 1 91 ? -3.259 12.456 -4.529 1.00 88.38 91 GLN A N 1
ATOM 643 C CA . GLN A 1 91 ? -3.921 11.373 -5.261 1.00 88.38 91 GLN A CA 1
ATOM 644 C C . GLN A 1 91 ? -4.385 10.211 -4.378 1.00 88.38 91 GLN A C 1
ATOM 646 O O . GLN A 1 91 ? -4.873 9.218 -4.904 1.00 88.38 91 GLN A O 1
ATOM 651 N N . CYS A 1 92 ? -4.393 10.352 -3.047 1.00 89.06 92 CYS A N 1
ATOM 652 C CA . CYS A 1 92 ? -4.874 9.308 -2.127 1.00 89.06 92 CYS A CA 1
ATOM 653 C C . CYS A 1 92 ? -6.315 8.821 -2.415 1.00 89.06 92 CYS A C 1
ATOM 655 O O . CYS A 1 92 ? -6.721 7.752 -1.956 1.00 89.06 92 CYS A O 1
ATOM 657 N N . GLY A 1 93 ? -7.119 9.604 -3.149 1.00 90.81 93 GLY A N 1
ATOM 658 C CA . GLY A 1 93 ? -8.426 9.190 -3.675 1.00 90.81 93 GLY A CA 1
ATOM 659 C C . GLY A 1 93 ? -8.350 8.184 -4.833 1.00 90.81 93 GLY A C 1
ATOM 660 O O . GLY A 1 93 ? -9.200 7.293 -4.927 1.00 90.81 93 GLY A O 1
ATOM 661 N N . TYR A 1 94 ? -7.324 8.297 -5.673 1.00 90.94 94 TYR A N 1
ATOM 662 C CA . TYR A 1 94 ? -7.066 7.491 -6.864 1.00 90.94 94 TYR A CA 1
ATOM 663 C C . TYR A 1 94 ? -6.174 6.283 -6.541 1.00 90.94 94 TYR A C 1
ATOM 665 O O . TYR A 1 94 ? -6.650 5.147 -6.624 1.00 90.94 94 TYR A O 1
ATOM 673 N N . ASP A 1 95 ? -4.958 6.522 -6.049 1.00 91.62 95 ASP A N 1
ATOM 674 C CA . ASP A 1 95 ? -3.961 5.515 -5.685 1.00 91.62 95 ASP A CA 1
ATOM 675 C C . ASP A 1 95 ? -3.673 5.552 -4.173 1.00 91.62 95 ASP A C 1
ATOM 677 O O . ASP A 1 95 ? -3.218 6.534 -3.594 1.00 91.62 95 ASP A O 1
ATOM 681 N N . ASN A 1 96 ? -4.024 4.473 -3.474 1.00 93.69 96 ASN A N 1
ATOM 682 C CA . ASN A 1 96 ? -3.770 4.368 -2.039 1.00 93.69 96 ASN A CA 1
ATOM 683 C C . ASN A 1 96 ? -3.829 2.908 -1.596 1.00 93.69 96 ASN A C 1
ATOM 685 O O . ASN A 1 96 ? -4.897 2.280 -1.645 1.00 93.69 96 ASN A O 1
ATOM 689 N N . VAL A 1 97 ? -2.688 2.389 -1.150 1.00 95.62 97 VAL A N 1
ATOM 690 C CA . VAL A 1 97 ? -2.530 1.025 -0.654 1.00 95.62 97 VAL A CA 1
ATOM 691 C C . VAL A 1 97 ? -1.566 0.966 0.529 1.00 95.62 97 VAL A C 1
ATOM 693 O O . VAL A 1 97 ? -0.517 1.607 0.545 1.00 95.62 97 VAL A O 1
ATOM 696 N N . ILE A 1 98 ? -1.924 0.128 1.505 1.00 96.31 98 ILE A N 1
ATOM 697 C CA . ILE A 1 98 ? -1.049 -0.327 2.585 1.00 96.31 98 ILE A CA 1
ATOM 698 C C . ILE A 1 98 ? -0.958 -1.846 2.475 1.00 96.31 98 ILE A C 1
ATOM 700 O O . ILE A 1 98 ? -1.974 -2.533 2.585 1.00 96.31 98 ILE A O 1
ATOM 704 N N . ALA A 1 99 ? 0.245 -2.370 2.270 1.00 97.31 99 ALA A N 1
ATOM 705 C CA . ALA A 1 99 ? 0.510 -3.802 2.223 1.00 97.31 99 ALA A CA 1
ATOM 706 C C . ALA A 1 99 ? 1.391 -4.191 3.410 1.00 97.31 99 ALA A C 1
ATOM 708 O O . ALA A 1 99 ? 2.529 -3.746 3.512 1.00 97.31 99 ALA A O 1
ATOM 709 N N . VAL A 1 100 ? 0.857 -4.996 4.324 1.00 97.94 100 VAL A N 1
ATOM 710 C CA . VAL A 1 100 ? 1.568 -5.415 5.539 1.00 97.94 100 VAL A CA 1
ATOM 711 C C . VAL A 1 100 ? 2.239 -6.759 5.287 1.00 97.94 100 VAL A C 1
ATOM 713 O O . VAL A 1 100 ? 1.601 -7.679 4.770 1.00 97.94 100 VAL A O 1
ATOM 716 N N . ASN A 1 101 ? 3.511 -6.892 5.665 1.00 97.62 101 ASN A N 1
ATOM 717 C CA . ASN A 1 101 ? 4.209 -8.168 5.602 1.00 97.62 101 ASN A CA 1
ATOM 718 C C . ASN A 1 101 ? 3.524 -9.169 6.563 1.00 97.62 101 ASN A C 1
ATOM 720 O O . ASN A 1 101 ? 3.434 -8.907 7.768 1.00 97.62 101 ASN A O 1
ATOM 724 N N . PRO A 1 102 ? 3.063 -10.337 6.071 1.00 95.94 102 PRO A N 1
ATOM 725 C CA . PRO A 1 102 ? 2.321 -11.298 6.889 1.00 95.94 102 PRO A CA 1
ATOM 726 C C . PRO A 1 102 ? 3.172 -11.982 7.969 1.00 95.94 102 PRO A C 1
ATOM 728 O O . PRO A 1 102 ? 2.619 -12.552 8.905 1.00 95.94 102 PRO A O 1
ATOM 731 N N . GLN A 1 103 ? 4.501 -11.930 7.861 1.00 96.56 103 GLN A N 1
ATOM 732 C CA . GLN A 1 103 ? 5.443 -12.554 8.794 1.00 96.56 103 GLN A CA 1
ATOM 733 C C . GLN A 1 103 ? 6.060 -11.550 9.784 1.00 96.56 103 GLN A C 1
ATOM 735 O O . GLN A 1 103 ? 6.601 -11.959 10.809 1.00 96.56 103 GLN A O 1
ATOM 740 N N . ASN A 1 104 ? 5.990 -10.244 9.503 1.00 96.88 104 ASN A N 1
ATOM 741 C CA . ASN A 1 104 ? 6.499 -9.190 10.381 1.00 96.88 104 ASN A CA 1
ATOM 742 C C . ASN A 1 104 ? 5.711 -7.889 10.186 1.00 96.88 104 ASN A C 1
ATOM 744 O O . ASN A 1 104 ? 5.939 -7.162 9.229 1.00 96.88 104 ASN A O 1
ATOM 748 N N . SER A 1 105 ? 4.853 -7.531 11.137 1.00 96.25 105 SER A N 1
ATOM 749 C CA . SER A 1 105 ? 4.015 -6.330 11.032 1.00 96.25 105 SER A CA 1
ATOM 750 C C . SER A 1 105 ? 4.753 -4.998 11.242 1.00 96.25 105 SER A C 1
ATOM 752 O O . SER A 1 105 ? 4.127 -3.945 11.151 1.00 96.25 105 SER A O 1
ATOM 754 N N . PHE A 1 106 ? 6.058 -4.997 11.534 1.00 94.25 106 PHE A N 1
ATOM 755 C CA . PHE A 1 106 ? 6.893 -3.786 11.458 1.00 94.25 106 PHE A CA 1
ATOM 756 C C . PHE A 1 106 ? 7.401 -3.512 10.037 1.00 94.25 106 PHE A C 1
ATOM 758 O O . PHE A 1 106 ? 7.912 -2.429 9.767 1.00 94.25 106 PHE A O 1
ATOM 765 N N . ASP A 1 107 ? 7.240 -4.472 9.130 1.00 95.81 107 ASP A N 1
ATOM 766 C CA . ASP A 1 107 ? 7.563 -4.344 7.719 1.00 95.81 107 ASP A CA 1
ATOM 767 C C . ASP A 1 107 ? 6.273 -4.159 6.919 1.00 95.81 107 ASP A C 1
ATOM 769 O O . ASP A 1 107 ? 5.388 -5.017 6.915 1.00 95.81 107 ASP A O 1
ATOM 773 N N . PHE A 1 108 ? 6.126 -3.006 6.281 1.00 95.62 108 PHE A N 1
ATOM 774 C CA . PHE A 1 108 ? 4.974 -2.734 5.434 1.00 95.62 108 PHE A CA 1
ATOM 775 C C . PHE A 1 108 ? 5.319 -1.747 4.332 1.00 95.62 108 PHE A C 1
ATOM 777 O O . PHE A 1 108 ? 6.261 -0.953 4.426 1.00 95.62 108 PHE A O 1
ATOM 784 N N . LEU A 1 109 ? 4.538 -1.824 3.264 1.00 95.06 109 LEU A N 1
ATOM 785 C CA . LEU A 1 109 ? 4.678 -1.003 2.083 1.00 95.06 109 LEU A CA 1
ATOM 786 C C . LEU A 1 109 ? 3.495 -0.056 1.968 1.00 95.06 109 LEU A C 1
ATOM 788 O O . LEU A 1 109 ? 2.350 -0.414 2.250 1.00 95.06 109 LEU A O 1
ATOM 792 N N . LEU A 1 110 ? 3.801 1.144 1.504 1.00 93.69 110 LEU A N 1
ATOM 793 C CA . LEU A 1 110 ? 2.842 2.156 1.107 1.00 93.69 110 LEU A CA 1
ATOM 794 C C . LEU A 1 110 ? 2.920 2.331 -0.407 1.00 93.69 110 LEU A C 1
ATOM 796 O O . LEU A 1 110 ? 4.003 2.264 -1.001 1.00 93.69 110 LEU A O 1
ATOM 800 N N . GLY A 1 111 ? 1.768 2.560 -1.023 1.00 92.19 111 GLY A N 1
ATOM 801 C CA . GLY A 1 111 ? 1.653 2.908 -2.430 1.00 92.19 111 GLY A CA 1
ATOM 802 C C . GLY A 1 111 ? 0.604 3.994 -2.628 1.00 92.19 111 GLY A C 1
ATOM 803 O O . GLY A 1 111 ? -0.486 3.925 -2.066 1.00 92.19 111 GLY A O 1
ATOM 804 N N . GLY A 1 112 ? 0.966 4.997 -3.410 1.00 91.44 112 GLY A N 1
ATOM 805 C CA . GLY A 1 112 ? 0.102 6.037 -3.953 1.00 91.44 112 GLY A CA 1
ATOM 806 C C . GLY A 1 112 ? 0.772 6.547 -5.219 1.00 91.44 112 GLY A C 1
ATOM 807 O O . GLY A 1 112 ? 1.184 5.734 -6.045 1.00 91.44 112 GLY A O 1
ATOM 808 N N . VAL A 1 113 ? 1.021 7.848 -5.337 1.00 88.81 113 VAL A N 1
ATOM 809 C CA . VAL A 1 113 ? 1.936 8.350 -6.371 1.00 88.81 113 VAL A CA 1
ATOM 810 C C . VAL A 1 113 ? 3.322 7.722 -6.235 1.00 88.81 113 VAL A C 1
ATOM 812 O O . VAL A 1 113 ? 3.895 7.287 -7.231 1.00 88.81 113 VAL A O 1
ATOM 815 N N . GLY A 1 114 ? 3.830 7.646 -5.003 1.00 86.69 114 GLY A N 1
ATOM 816 C CA . GLY A 1 114 ? 5.088 6.998 -4.666 1.00 86.69 114 GLY A CA 1
ATOM 817 C C . GLY A 1 114 ? 4.912 5.607 -4.058 1.00 86.69 114 GLY A C 1
ATOM 818 O O . GLY A 1 114 ? 3.857 5.295 -3.502 1.00 86.69 114 GLY A O 1
ATOM 819 N N . SER A 1 115 ? 5.955 4.771 -4.100 1.00 89.19 115 SER A N 1
ATOM 820 C CA . SER A 1 115 ? 6.004 3.531 -3.310 1.00 89.19 115 SER A CA 1
ATOM 821 C C . SER A 1 115 ? 7.168 3.510 -2.329 1.00 89.19 115 SER A C 1
ATOM 823 O O . SER A 1 115 ? 8.316 3.790 -2.684 1.00 89.19 115 SER A O 1
ATOM 825 N N . TYR A 1 116 ? 6.859 3.134 -1.090 1.00 89.31 116 TYR A N 1
ATOM 826 C CA . TYR A 1 116 ? 7.778 3.167 0.040 1.00 89.31 116 TYR A CA 1
ATOM 827 C C . TYR A 1 116 ? 7.652 1.900 0.876 1.00 89.31 116 TYR A C 1
ATOM 829 O O . TYR A 1 116 ? 6.574 1.317 0.963 1.00 89.31 116 TYR A O 1
ATOM 837 N N . ARG A 1 117 ? 8.741 1.498 1.526 1.00 91.19 117 ARG A N 1
ATOM 838 C CA . ARG A 1 117 ? 8.788 0.399 2.491 1.00 91.19 117 ARG A CA 1
ATOM 839 C C . ARG A 1 117 ? 9.374 0.890 3.798 1.00 91.19 117 ARG A C 1
ATOM 841 O O . ARG A 1 117 ? 10.401 1.557 3.793 1.00 91.19 117 ARG A O 1
ATOM 848 N N . THR A 1 118 ? 8.771 0.504 4.906 1.00 90.19 118 THR A N 1
ATOM 849 C CA . THR A 1 118 ? 9.400 0.568 6.225 1.00 90.19 118 THR A CA 1
ATOM 850 C C . THR A 1 118 ? 9.719 -0.841 6.698 1.00 90.19 118 THR A C 1
ATOM 852 O O . THR A 1 118 ? 9.083 -1.799 6.267 1.00 90.19 118 THR A O 1
ATOM 855 N N . GLN A 1 119 ? 10.711 -0.969 7.573 1.00 91.94 119 GLN A N 1
ATOM 856 C CA . GLN A 1 119 ? 11.029 -2.216 8.275 1.00 91.94 119 GLN A CA 1
ATOM 857 C C . GLN A 1 119 ? 11.066 -2.025 9.801 1.00 91.94 119 GLN A C 1
ATOM 859 O O . GLN A 1 119 ? 11.414 -2.951 10.532 1.00 91.94 119 GLN A O 1
ATOM 864 N N . ASP A 1 120 ? 10.713 -0.829 10.282 1.00 88.69 120 ASP A N 1
ATOM 865 C CA . ASP A 1 120 ? 10.776 -0.411 11.685 1.00 88.69 120 ASP A CA 1
ATOM 866 C C . ASP A 1 120 ? 9.422 0.096 12.216 1.00 88.69 120 ASP A C 1
ATOM 868 O O . ASP A 1 120 ? 9.344 0.773 13.240 1.00 88.69 120 ASP A O 1
ATOM 872 N N . GLY A 1 121 ? 8.325 -0.275 11.551 1.00 87.00 121 GLY A N 1
ATOM 873 C CA . GLY A 1 121 ? 6.970 0.085 11.959 1.00 87.00 121 GLY A CA 1
ATOM 874 C C . GLY A 1 121 ? 6.581 1.519 11.613 1.00 87.00 121 GLY A C 1
ATOM 875 O O . GLY A 1 121 ? 5.692 2.066 12.262 1.00 87.00 121 GLY A O 1
ATOM 876 N N . GLY A 1 122 ? 7.224 2.111 10.607 1.00 82.62 122 GLY A N 1
ATOM 877 C CA . GLY A 1 122 ? 6.926 3.448 10.102 1.00 82.62 122 GLY A CA 1
ATOM 878 C C . GLY A 1 122 ? 7.733 4.568 10.755 1.00 82.62 122 GLY A C 1
ATOM 879 O O . GLY A 1 122 ? 7.325 5.721 10.657 1.00 82.62 122 GLY A O 1
ATOM 880 N N . GLN A 1 123 ? 8.851 4.253 11.420 1.00 81.06 123 GLN A N 1
ATOM 881 C CA . GLN A 1 123 ? 9.784 5.267 11.931 1.00 81.06 123 GLN A CA 1
ATOM 882 C C . GLN A 1 123 ? 10.656 5.824 10.800 1.00 81.06 123 GLN A C 1
ATOM 884 O O . GLN A 1 123 ? 10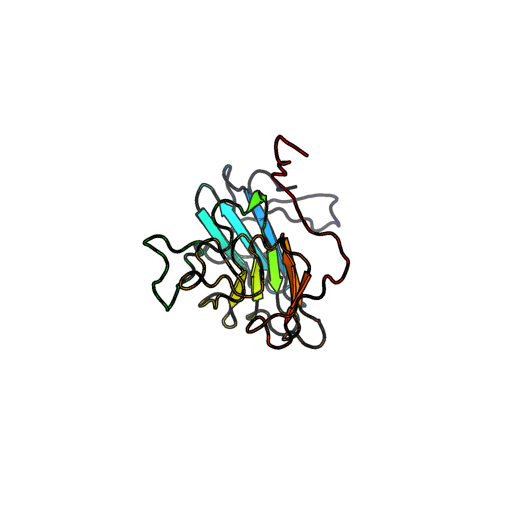.946 7.018 10.765 1.00 81.06 123 GLN A O 1
ATOM 889 N N . SER A 1 124 ? 11.041 4.969 9.852 1.00 80.44 124 SER A N 1
ATOM 890 C CA . SER A 1 124 ? 11.737 5.346 8.627 1.00 80.44 124 SER A CA 1
ATOM 891 C C . SER A 1 124 ? 11.177 4.600 7.419 1.00 80.44 124 SER A C 1
ATOM 893 O O . SER A 1 124 ? 10.586 3.522 7.538 1.00 80.44 124 SER A O 1
ATOM 895 N N . PHE A 1 125 ? 11.353 5.191 6.239 1.00 82.69 125 PHE A N 1
ATOM 896 C CA . PHE A 1 125 ? 10.880 4.629 4.983 1.00 82.69 125 PHE A CA 1
ATOM 897 C C . PHE A 1 125 ? 11.955 4.742 3.908 1.00 82.69 125 PHE A C 1
ATOM 899 O O . PHE A 1 125 ? 12.609 5.770 3.759 1.00 82.69 125 PHE A O 1
ATOM 906 N N . LEU A 1 126 ? 12.090 3.680 3.125 1.00 83.06 126 LEU A N 1
ATOM 907 C CA . LEU A 1 126 ? 12.883 3.628 1.910 1.00 83.06 126 LEU A CA 1
ATOM 908 C C . LEU A 1 126 ? 11.948 3.731 0.708 1.00 83.06 126 LEU A C 1
ATOM 910 O O . LEU A 1 126 ? 10.963 2.995 0.629 1.00 83.06 126 LEU A O 1
ATOM 914 N N . ARG A 1 127 ? 12.267 4.596 -0.255 1.00 83.56 127 ARG A N 1
ATOM 915 C CA . ARG A 1 127 ? 11.551 4.621 -1.532 1.00 83.56 127 ARG A CA 1
ATOM 916 C C . ARG A 1 127 ? 11.923 3.381 -2.352 1.00 83.56 127 ARG A C 1
ATOM 918 O O . ARG A 1 127 ? 13.098 3.129 -2.601 1.00 83.56 127 ARG A O 1
ATOM 925 N N . ILE A 1 128 ? 10.918 2.613 -2.761 1.00 85.69 128 ILE A N 1
ATOM 926 C CA . ILE A 1 128 ? 11.069 1.346 -3.499 1.00 85.69 128 ILE A CA 1
ATOM 927 C C . ILE A 1 128 ? 10.416 1.384 -4.888 1.00 85.69 128 ILE A C 1
ATOM 929 O O . ILE A 1 128 ? 10.538 0.429 -5.643 1.00 85.69 128 ILE A O 1
ATOM 933 N N . GLY A 1 129 ? 9.733 2.470 -5.250 1.00 80.38 129 GLY A N 1
ATOM 934 C CA . GLY A 1 129 ? 9.189 2.718 -6.590 1.00 80.38 129 GLY A CA 1
ATOM 935 C C . GLY A 1 129 ? 9.324 4.191 -6.978 1.00 80.38 129 GLY A C 1
ATOM 936 O O . GLY A 1 129 ? 9.844 4.988 -6.198 1.00 80.38 129 GLY A O 1
ATOM 937 N N . GLN A 1 130 ? 8.899 4.555 -8.188 1.00 76.00 130 GLN A N 1
ATOM 938 C CA . GLN A 1 130 ? 8.888 5.960 -8.619 1.00 76.00 130 GLN A CA 1
ATOM 939 C C . GLN A 1 130 ? 7.918 6.808 -7.806 1.00 76.00 130 GLN A C 1
ATOM 941 O O . GLN A 1 130 ? 7.030 6.269 -7.165 1.00 76.00 130 GLN A O 1
ATOM 946 N N . ASN A 1 131 ? 8.084 8.127 -7.898 1.00 75.19 131 ASN A N 1
ATOM 947 C CA . ASN A 1 131 ? 7.089 9.159 -7.601 1.00 75.19 131 ASN A CA 1
ATOM 948 C C . ASN A 1 131 ? 7.161 10.238 -8.711 1.00 75.19 131 ASN A C 1
ATOM 950 O O . ASN A 1 131 ? 7.884 10.066 -9.697 1.00 75.19 131 ASN A O 1
ATOM 954 N N . ASN A 1 132 ? 6.453 11.361 -8.558 1.00 74.38 132 ASN A N 1
ATOM 955 C CA . ASN A 1 132 ? 6.475 12.457 -9.538 1.00 74.38 132 ASN A CA 1
ATOM 956 C C . ASN A 1 132 ? 7.825 13.210 -9.637 1.00 74.38 132 ASN A C 1
ATOM 958 O O . ASN A 1 132 ? 7.967 14.093 -10.484 1.00 74.38 132 ASN A O 1
ATOM 962 N N . ASN A 1 133 ? 8.819 12.868 -8.810 1.00 74.38 133 ASN A N 1
ATOM 963 C CA . ASN A 1 133 ? 10.150 13.473 -8.784 1.00 74.38 133 ASN A CA 1
ATOM 964 C C . ASN A 1 133 ? 11.245 12.398 -8.996 1.00 74.38 133 ASN A C 1
ATOM 966 O O . ASN A 1 133 ? 11.823 11.888 -8.032 1.00 74.38 133 ASN A O 1
ATOM 970 N N . PRO A 1 134 ? 11.521 11.997 -10.253 1.00 67.31 134 PRO A N 1
ATOM 971 C CA . PRO A 1 134 ? 12.465 10.920 -10.547 1.00 67.31 134 PRO A CA 1
ATOM 972 C C . PRO A 1 134 ? 13.907 11.292 -10.170 1.00 67.31 134 PRO A C 1
ATOM 974 O O . PRO A 1 134 ? 14.367 12.398 -10.461 1.00 67.31 134 PRO A O 1
ATOM 977 N N . ASP A 1 135 ? 14.661 10.336 -9.614 1.00 66.94 135 ASP A N 1
ATOM 978 C CA . ASP A 1 135 ? 16.054 10.536 -9.188 1.00 66.94 135 ASP A CA 1
ATOM 979 C C . ASP A 1 135 ? 16.938 11.007 -10.338 1.00 66.94 135 ASP A C 1
ATOM 981 O O . ASP A 1 135 ? 17.324 10.225 -11.211 1.00 66.94 135 ASP A O 1
ATOM 985 N N . ASN A 1 136 ? 17.301 12.291 -10.325 1.00 64.56 136 ASN A N 1
ATOM 986 C CA . ASN A 1 136 ? 18.132 12.905 -11.360 1.00 64.56 136 ASN A CA 1
ATOM 987 C C . ASN A 1 136 ? 17.590 12.654 -12.782 1.00 64.56 136 ASN A C 1
ATOM 989 O O . ASN A 1 136 ? 18.359 12.460 -13.725 1.00 64.56 136 ASN A O 1
ATOM 993 N N . GLY A 1 137 ? 16.261 12.606 -12.932 1.00 63.84 137 GLY A N 1
ATOM 994 C CA . GLY A 1 137 ? 15.606 12.330 -14.211 1.00 63.84 137 GLY A CA 1
ATOM 995 C C . GLY A 1 137 ? 15.678 10.871 -14.668 1.00 63.84 137 GLY A C 1
ATOM 996 O O . GLY A 1 137 ? 15.239 10.575 -15.777 1.00 63.84 137 GLY A O 1
ATOM 997 N N . ASN A 1 138 ? 16.202 9.952 -13.848 1.00 64.50 138 ASN A N 1
ATOM 998 C CA . ASN A 1 138 ? 16.092 8.521 -14.089 1.00 64.50 138 ASN A CA 1
ATOM 999 C C . ASN A 1 138 ? 14.831 7.996 -13.395 1.00 64.50 138 ASN A C 1
ATOM 1001 O O . ASN A 1 138 ? 14.815 7.862 -12.171 1.00 64.50 138 ASN A O 1
ATOM 1005 N N . PRO A 1 139 ? 13.776 7.670 -14.152 1.00 64.44 139 PRO A N 1
ATOM 1006 C CA . PRO A 1 139 ? 12.560 7.161 -13.549 1.00 64.44 139 PRO A CA 1
ATOM 1007 C C . PRO A 1 139 ? 12.822 5.760 -12.946 1.00 64.44 139 PRO A C 1
ATOM 1009 O O . PRO A 1 139 ? 12.233 5.378 -11.947 1.00 64.44 139 PRO A O 1
ATOM 1012 N N . GLY A 1 140 ? 13.771 4.964 -13.442 1.00 72.81 140 GLY A N 1
ATOM 1013 C CA . GLY A 1 140 ? 13.872 3.557 -13.035 1.00 72.81 140 GLY A CA 1
ATOM 1014 C C . GLY A 1 140 ? 12.699 2.724 -13.585 1.00 72.81 140 GLY A C 1
ATOM 1015 O O . GLY A 1 140 ? 11.961 3.197 -14.449 1.00 72.81 140 GLY A O 1
ATOM 1016 N N . PRO A 1 141 ? 12.531 1.458 -13.165 1.00 79.94 141 PRO A N 1
ATOM 1017 C CA . PRO A 1 141 ? 11.693 0.514 -13.912 1.00 79.94 141 PRO A CA 1
ATOM 1018 C C . PRO A 1 141 ? 10.189 0.552 -13.594 1.00 79.94 141 PRO A C 1
ATOM 1020 O O . PRO A 1 141 ? 9.402 0.144 -14.446 1.00 79.94 141 PRO A O 1
ATOM 1023 N N . VAL A 1 142 ? 9.777 0.982 -12.398 1.00 87.69 142 VAL A N 1
ATOM 1024 C CA . VAL A 1 142 ? 8.375 0.901 -11.939 1.00 87.69 142 VAL A CA 1
ATOM 1025 C C . VAL A 1 142 ? 7.702 2.255 -12.059 1.00 87.69 142 VAL A C 1
ATOM 1027 O O . VAL A 1 142 ? 8.159 3.187 -11.415 1.00 87.69 142 VAL A O 1
ATOM 1030 N N . HIS A 1 143 ? 6.609 2.344 -12.814 1.00 88.56 143 HIS A N 1
ATOM 1031 C CA . HIS A 1 143 ? 5.816 3.567 -12.960 1.00 88.56 143 HIS A CA 1
ATOM 1032 C C . HIS A 1 143 ? 5.147 3.998 -11.639 1.00 88.56 143 HIS A C 1
ATOM 1034 O O . HIS A 1 143 ? 4.899 3.164 -10.767 1.00 88.56 143 HIS A O 1
ATOM 1040 N N . VAL A 1 144 ? 4.833 5.292 -11.521 1.00 88.44 144 VAL A N 1
ATOM 1041 C CA . VAL A 1 144 ? 4.028 5.888 -10.435 1.00 88.44 144 VAL A CA 1
ATOM 1042 C C . VAL A 1 144 ? 2.580 5.372 -10.423 1.00 88.44 144 VAL A C 1
ATOM 1044 O O . VAL A 1 144 ? 2.159 4.654 -11.333 1.00 88.44 144 VAL A O 1
ATOM 1047 N N . GLY A 1 145 ? 1.791 5.762 -9.421 1.00 89.94 145 GLY A N 1
ATOM 1048 C CA . GLY A 1 145 ? 0.354 5.462 -9.379 1.00 89.94 145 GLY A CA 1
ATOM 1049 C C . GLY A 1 145 ? 0.085 4.013 -8.981 1.00 89.94 145 GLY A C 1
ATOM 1050 O O . GLY A 1 145 ? -0.375 3.190 -9.771 1.00 89.94 145 GLY A O 1
ATOM 1051 N N . HIS A 1 146 ? 0.459 3.671 -7.751 1.00 93.31 146 HIS A N 1
ATOM 1052 C CA . HIS A 1 146 ? 0.438 2.324 -7.197 1.00 93.31 146 HIS A CA 1
ATOM 1053 C C . HIS A 1 146 ? -0.927 2.000 -6.580 1.00 93.31 146 HIS A C 1
ATOM 1055 O O . HIS A 1 146 ? -1.264 2.446 -5.482 1.00 93.31 146 HIS A O 1
ATOM 1061 N N . HIS A 1 147 ? -1.703 1.164 -7.268 1.00 94.31 147 HIS A N 1
ATOM 1062 C CA . HIS A 1 147 ? -3.069 0.804 -6.867 1.00 94.31 147 HIS A CA 1
ATOM 1063 C C . HIS A 1 147 ? -3.130 -0.422 -5.964 1.00 94.31 147 HIS A C 1
ATOM 1065 O O . HIS A 1 147 ? -4.056 -0.565 -5.166 1.00 94.31 147 HIS A O 1
ATOM 1071 N N . VAL A 1 148 ? -2.164 -1.330 -6.109 1.00 95.31 148 VAL A N 1
ATOM 1072 C CA . VAL A 1 148 ? -2.106 -2.572 -5.340 1.00 95.31 148 VAL A CA 1
ATOM 1073 C C . VAL A 1 148 ? -0.664 -3.007 -5.118 1.00 95.31 148 VAL A C 1
ATOM 1075 O O . VAL A 1 148 ? 0.162 -2.988 -6.030 1.00 95.31 148 VAL A O 1
ATOM 1078 N N . ILE A 1 149 ? -0.374 -3.441 -3.895 1.00 96.88 149 ILE A N 1
ATOM 1079 C CA . ILE A 1 149 ? 0.888 -4.065 -3.516 1.00 96.88 149 ILE A CA 1
ATOM 1080 C C . ILE A 1 149 ? 0.555 -5.326 -2.722 1.00 96.88 149 ILE A C 1
ATOM 1082 O O . ILE A 1 149 ? -0.328 -5.301 -1.866 1.00 96.88 149 ILE A O 1
ATOM 1086 N N . LEU A 1 150 ? 1.238 -6.429 -3.014 1.00 97.00 150 LEU A N 1
ATOM 1087 C CA . LEU A 1 150 ? 1.053 -7.708 -2.329 1.00 97.00 150 LEU A CA 1
ATOM 1088 C C . LEU A 1 150 ? 2.409 -8.308 -1.966 1.00 97.00 150 LEU A C 1
ATOM 1090 O O . LEU A 1 150 ? 3.309 -8.346 -2.805 1.00 97.00 150 LEU A O 1
ATOM 1094 N N . HIS A 1 151 ? 2.524 -8.833 -0.750 1.00 97.81 151 HIS A N 1
ATOM 1095 C CA . HIS A 1 151 ? 3.605 -9.744 -0.382 1.00 97.81 151 HIS A CA 1
ATOM 1096 C C . HIS A 1 151 ? 3.238 -11.174 -0.769 1.00 97.81 151 HIS A C 1
ATOM 1098 O O . HIS A 1 151 ? 2.084 -11.583 -0.614 1.00 97.81 151 HIS A O 1
ATOM 1104 N N . ASP A 1 152 ? 4.221 -11.958 -1.204 1.00 97.50 152 ASP A N 1
ATOM 1105 C CA . ASP A 1 152 ? 4.088 -13.410 -1.161 1.00 97.50 152 ASP A CA 1
ATOM 1106 C C . ASP A 1 152 ? 4.027 -13.855 0.316 1.00 97.50 152 ASP A C 1
ATOM 1108 O O . ASP A 1 152 ? 4.881 -13.461 1.117 1.00 97.50 152 ASP A O 1
ATOM 1112 N N . PRO A 1 153 ? 3.019 -14.650 0.717 1.00 94.50 153 PRO A N 1
ATOM 1113 C CA . PRO A 1 153 ? 2.868 -15.071 2.106 1.00 94.50 153 PRO A CA 1
ATOM 1114 C C . PRO A 1 153 ? 3.985 -16.005 2.594 1.00 94.50 153 PRO A C 1
ATOM 1116 O O . PRO A 1 153 ? 4.226 -16.086 3.801 1.00 94.50 153 PRO A O 1
ATOM 1119 N N . ASN A 1 154 ? 4.665 -16.705 1.682 1.00 96.62 154 ASN A N 1
ATOM 1120 C CA . ASN A 1 154 ? 5.742 -17.637 2.014 1.00 96.62 154 ASN A CA 1
ATOM 1121 C C . ASN A 1 154 ? 7.114 -16.956 2.016 1.00 96.62 154 ASN A C 1
ATOM 1123 O O . ASN A 1 154 ? 7.973 -17.331 2.811 1.00 96.62 154 ASN A O 1
ATOM 1127 N N . ASP A 1 155 ? 7.307 -15.947 1.165 1.00 97.69 155 ASP A N 1
ATOM 1128 C CA . ASP A 1 155 ? 8.530 -15.145 1.103 1.00 97.69 155 ASP A CA 1
ATOM 1129 C C . ASP A 1 155 ? 8.201 -13.651 0.937 1.00 97.69 155 ASP A C 1
ATOM 1131 O O . ASP A 1 155 ? 8.071 -13.165 -0.186 1.00 97.69 155 ASP A O 1
ATOM 1135 N N . PRO A 1 156 ? 8.121 -12.877 2.032 1.00 95.88 156 PRO A N 1
ATOM 1136 C CA . PRO A 1 156 ? 7.755 -11.466 1.968 1.00 95.88 156 PRO A CA 1
ATOM 1137 C C . PRO A 1 156 ? 8.751 -10.561 1.230 1.00 95.88 156 PRO A C 1
ATOM 1139 O O . PRO A 1 156 ? 8.442 -9.385 1.021 1.00 95.88 156 PRO A O 1
ATOM 1142 N N . GLN A 1 157 ? 9.934 -11.064 0.842 1.00 96.50 157 GLN A N 1
ATOM 1143 C CA . GLN A 1 157 ? 10.832 -10.352 -0.077 1.00 96.50 157 GLN A CA 1
ATOM 1144 C C . GLN A 1 157 ? 10.344 -10.428 -1.527 1.00 96.50 157 GLN A C 1
ATOM 1146 O O . GLN A 1 157 ? 10.734 -9.598 -2.352 1.00 96.50 157 GLN A O 1
ATOM 1151 N N . VAL A 1 158 ? 9.475 -11.384 -1.854 1.00 98.19 158 VAL A N 1
ATOM 1152 C CA . VAL A 1 158 ? 8.743 -11.394 -3.114 1.00 98.19 158 VAL A CA 1
ATOM 1153 C C . VAL A 1 158 ? 7.538 -10.468 -2.988 1.00 98.19 158 VAL A C 1
ATOM 1155 O O . VAL A 1 158 ? 6.622 -10.706 -2.203 1.00 98.19 158 VAL A O 1
ATOM 1158 N N . VAL A 1 159 ? 7.546 -9.395 -3.777 1.00 97.81 159 VAL A N 1
ATOM 1159 C CA . VAL A 1 159 ? 6.508 -8.356 -3.762 1.00 97.81 159 VAL A CA 1
ATOM 1160 C C . VAL A 1 159 ? 5.975 -8.148 -5.170 1.00 97.81 159 VAL A C 1
ATOM 1162 O O . VAL A 1 159 ? 6.746 -8.089 -6.128 1.00 97.81 159 VA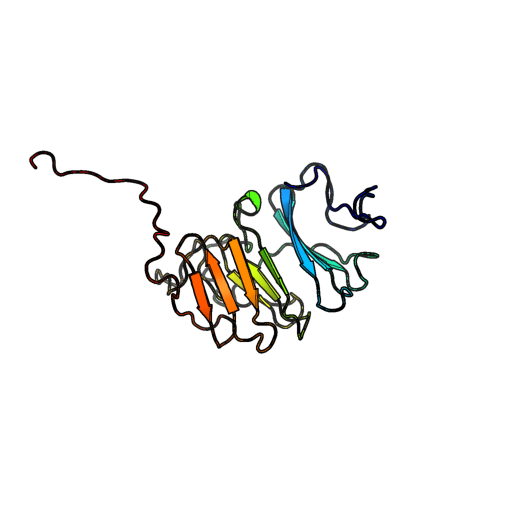L A O 1
ATOM 1165 N N . TYR A 1 160 ? 4.662 -8.000 -5.293 1.00 97.19 160 TYR A N 1
ATOM 1166 C CA . TYR A 1 160 ? 3.978 -7.645 -6.532 1.00 97.19 160 TYR A CA 1
ATOM 1167 C C . TYR A 1 160 ? 3.428 -6.228 -6.420 1.00 97.19 160 TYR A C 1
ATOM 1169 O O . TYR A 1 160 ? 2.849 -5.877 -5.396 1.00 97.19 160 TYR A O 1
ATOM 1177 N N . ASN A 1 161 ? 3.600 -5.425 -7.465 1.00 95.75 161 ASN A N 1
ATOM 1178 C CA . ASN A 1 161 ? 3.133 -4.045 -7.533 1.00 95.75 161 ASN A CA 1
ATOM 1179 C C . ASN A 1 161 ? 2.357 -3.851 -8.836 1.00 95.75 161 ASN A C 1
ATOM 1181 O O . ASN A 1 161 ? 2.914 -4.016 -9.923 1.00 95.75 161 ASN A O 1
ATOM 1185 N N . GLY A 1 162 ? 1.066 -3.557 -8.704 1.00 94.12 162 GLY A N 1
ATOM 1186 C CA . GLY A 1 162 ? 0.203 -3.150 -9.803 1.00 94.12 162 GLY A CA 1
ATOM 1187 C C . GLY A 1 162 ? 0.031 -1.637 -9.780 1.00 94.12 162 GLY A C 1
ATOM 1188 O O . GLY A 1 162 ? -0.450 -1.076 -8.792 1.00 94.12 162 GLY A O 1
ATOM 1189 N N . ASN A 1 163 ? 0.425 -0.994 -10.870 1.00 92.50 163 ASN A N 1
ATOM 1190 C CA . ASN A 1 163 ? 0.387 0.453 -11.042 1.00 92.50 163 ASN A CA 1
ATOM 1191 C C . ASN A 1 163 ? -0.053 0.822 -12.463 1.00 92.50 163 ASN A C 1
ATOM 1193 O O . ASN A 1 163 ? -0.280 -0.059 -13.296 1.00 92.50 163 ASN A O 1
ATOM 1197 N N . ASP A 1 164 ? -0.149 2.119 -12.745 1.00 89.50 164 ASP A N 1
ATOM 1198 C CA . ASP A 1 164 ? -0.575 2.633 -14.054 1.00 89.50 164 ASP A CA 1
ATOM 1199 C C . ASP A 1 164 ? 0.340 2.185 -15.218 1.00 89.50 164 ASP A C 1
ATOM 1201 O O . ASP A 1 164 ? -0.086 2.147 -16.370 1.00 89.50 164 ASP A O 1
ATOM 1205 N N . GLY A 1 165 ? 1.586 1.781 -14.937 1.00 88.50 165 GLY A N 1
ATOM 1206 C CA . GLY A 1 165 ? 2.514 1.216 -15.923 1.00 88.50 165 GLY A CA 1
ATOM 1207 C C . GLY A 1 165 ? 2.393 -0.299 -16.130 1.00 88.50 165 GLY A C 1
ATOM 1208 O O . GLY A 1 165 ? 2.997 -0.836 -17.060 1.00 88.50 165 GLY A O 1
ATOM 1209 N N . GLY A 1 166 ? 1.624 -1.006 -15.298 1.00 91.19 166 GLY A N 1
ATOM 1210 C CA . GLY A 1 166 ? 1.398 -2.449 -15.390 1.00 91.19 166 GLY A CA 1
ATOM 1211 C C . GLY A 1 166 ? 1.725 -3.210 -14.104 1.00 91.19 166 GLY A C 1
ATOM 1212 O O . GLY A 1 166 ? 1.546 -2.708 -12.996 1.00 91.19 166 GLY A O 1
ATOM 1213 N N . ILE A 1 167 ? 2.167 -4.465 -14.250 1.00 93.69 167 ILE A N 1
ATOM 1214 C CA . ILE A 1 167 ? 2.434 -5.373 -13.124 1.00 93.69 167 ILE A CA 1
ATOM 1215 C C . ILE A 1 167 ? 3.929 -5.659 -13.026 1.00 93.69 167 ILE A C 1
ATOM 1217 O O . ILE A 1 167 ? 4.554 -6.131 -13.980 1.00 93.69 167 ILE A O 1
ATOM 1221 N N . TYR A 1 168 ? 4.477 -5.439 -11.838 1.00 94.88 168 TYR A N 1
ATOM 1222 C CA . TYR A 1 168 ? 5.886 -5.612 -11.525 1.00 94.88 168 TYR A CA 1
ATOM 1223 C C . TYR A 1 168 ? 6.068 -6.592 -10.373 1.00 94.88 168 TYR A C 1
ATOM 1225 O O . TYR A 1 168 ? 5.261 -6.641 -9.447 1.00 94.88 168 TYR A O 1
ATOM 1233 N N . ARG A 1 169 ? 7.160 -7.354 -10.418 1.00 96.56 169 ARG A N 1
ATOM 1234 C CA . ARG A 1 169 ? 7.580 -8.275 -9.362 1.00 96.56 169 ARG A CA 1
ATOM 1235 C C . ARG A 1 169 ? 8.981 -7.929 -8.881 1.00 96.56 169 ARG A C 1
ATOM 1237 O O . ARG A 1 169 ? 9.893 -7.768 -9.689 1.00 96.56 169 ARG A O 1
ATOM 1244 N N . SER A 1 170 ? 9.151 -7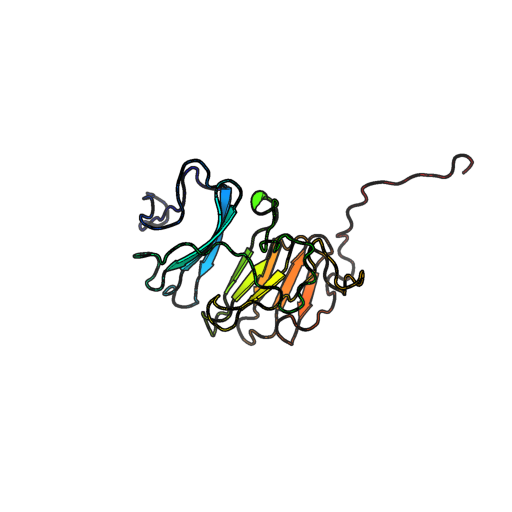.881 -7.571 1.00 97.31 170 SER A N 1
ATOM 1245 C CA . SER A 1 170 ? 10.441 -7.858 -6.892 1.00 97.31 170 SER A CA 1
ATOM 1246 C C . SER A 1 170 ? 10.678 -9.199 -6.199 1.00 97.31 170 SER A C 1
ATOM 1248 O O . SER A 1 170 ? 9.724 -9.872 -5.820 1.00 97.31 170 SER A O 1
ATOM 1250 N N . THR A 1 171 ? 11.941 -9.590 -6.041 1.00 97.81 171 THR A N 1
ATOM 1251 C CA . THR A 1 171 ? 12.371 -10.744 -5.223 1.00 97.81 171 THR A CA 1
ATOM 1252 C C . THR A 1 171 ? 13.348 -10.338 -4.121 1.00 97.81 171 THR A C 1
ATOM 1254 O O . THR A 1 171 ? 14.005 -11.184 -3.525 1.00 97.81 171 THR A O 1
ATOM 1257 N N . ASN A 1 172 ? 13.518 -9.035 -3.907 1.00 95.75 172 ASN A N 1
ATOM 1258 C CA . ASN A 1 172 ? 14.415 -8.440 -2.917 1.00 95.75 172 ASN A CA 1
ATOM 1259 C C . ASN A 1 172 ? 13.727 -7.259 -2.216 1.00 95.75 172 ASN A C 1
ATOM 1261 O O . ASN A 1 172 ? 14.348 -6.246 -1.880 1.00 95.75 172 ASN A O 1
ATOM 1265 N N . GLY A 1 173 ? 12.409 -7.385 -2.060 1.00 93.12 173 GLY A N 1
ATOM 1266 C CA . GLY A 1 173 ? 11.607 -6.531 -1.211 1.00 93.12 173 GLY A CA 1
ATOM 1267 C C . GLY A 1 173 ? 11.504 -5.082 -1.679 1.00 93.12 173 GLY A C 1
ATOM 1268 O O . GLY A 1 173 ? 11.432 -4.175 -0.852 1.00 93.12 173 GLY A O 1
ATOM 1269 N N . GLY A 1 174 ? 11.526 -4.880 -2.998 1.00 92.19 174 GLY A N 1
ATOM 1270 C CA . GLY A 1 174 ? 11.355 -3.584 -3.649 1.00 92.19 174 GLY A CA 1
ATOM 1271 C C . GLY A 1 174 ? 12.653 -2.877 -4.040 1.00 92.19 174 GLY A C 1
ATOM 1272 O O . GLY A 1 174 ? 12.591 -1.811 -4.641 1.00 92.19 174 GLY A O 1
ATOM 1273 N N . THR A 1 175 ? 13.821 -3.467 -3.761 1.00 89.62 175 THR A N 1
ATOM 1274 C CA . THR A 1 175 ? 15.118 -2.887 -4.167 1.00 89.62 175 THR A CA 1
ATOM 1275 C C . THR A 1 175 ? 15.293 -2.885 -5.690 1.00 89.62 175 THR A C 1
ATOM 1277 O O . THR A 1 175 ? 15.857 -1.956 -6.261 1.00 89.62 175 THR A O 1
ATOM 1280 N N . SER A 1 176 ? 14.807 -3.924 -6.372 1.00 91.25 176 SER A N 1
ATOM 1281 C CA . SER A 1 176 ? 14.720 -3.967 -7.831 1.00 91.25 176 SER A CA 1
ATOM 1282 C C . SER A 1 176 ? 13.461 -4.692 -8.301 1.00 91.25 176 SER A C 1
ATOM 1284 O O . SER A 1 176 ? 12.866 -5.491 -7.571 1.00 91.25 176 SER A O 1
ATOM 1286 N N . TRP A 1 177 ? 13.057 -4.403 -9.540 1.00 93.94 177 TRP A N 1
ATOM 1287 C CA . TRP A 1 177 ? 11.788 -4.851 -10.104 1.00 93.94 177 TRP A CA 1
ATOM 1288 C C . TRP A 1 177 ? 11.943 -5.390 -11.516 1.00 93.94 177 TRP A C 1
ATOM 1290 O O . TRP A 1 177 ? 12.725 -4.883 -12.316 1.00 93.94 177 TRP A O 1
ATOM 1300 N N . THR A 1 178 ? 11.139 -6.399 -11.824 1.00 94.12 178 THR A N 1
ATOM 1301 C CA . THR A 1 178 ? 10.967 -6.972 -13.157 1.00 94.12 178 THR A CA 1
ATOM 1302 C C . THR A 1 178 ? 9.521 -6.768 -13.586 1.00 94.12 178 THR A C 1
ATOM 1304 O O . THR A 1 178 ? 8.610 -7.116 -12.836 1.00 94.12 178 THR A O 1
ATOM 1307 N N . SER A 1 179 ? 9.291 -6.219 -14.780 1.00 93.06 179 SER A N 1
ATOM 1308 C CA . SER A 1 179 ? 7.942 -6.195 -15.357 1.00 93.06 179 SER A CA 1
ATOM 1309 C C . SER A 1 179 ? 7.511 -7.619 -15.703 1.00 93.06 179 SER A C 1
ATOM 1311 O O . SER A 1 179 ? 8.248 -8.356 -16.358 1.00 93.06 179 SER A O 1
ATOM 1313 N N . ILE A 1 180 ? 6.324 -8.007 -15.245 1.00 93.62 180 ILE A N 1
ATOM 1314 C CA . ILE A 1 180 ? 5.724 -9.326 -15.492 1.00 93.62 180 ILE A CA 1
ATOM 1315 C C . ILE A 1 180 ? 4.366 -9.221 -16.199 1.00 93.62 180 ILE A C 1
ATOM 1317 O O . ILE A 1 180 ? 3.679 -10.225 -16.362 1.00 93.62 180 ILE A O 1
ATOM 1321 N N . GLY A 1 181 ? 3.982 -8.016 -16.637 1.00 83.25 181 GLY A N 1
ATOM 1322 C CA . GLY A 1 181 ? 2.719 -7.768 -17.338 1.00 83.25 181 GLY A CA 1
ATOM 1323 C C . GLY A 1 181 ? 2.622 -8.433 -18.717 1.00 83.25 181 GLY A C 1
ATOM 1324 O O . GLY A 1 181 ? 1.520 -8.656 -19.208 1.00 83.25 181 GLY A O 1
ATOM 1325 N N . GLY A 1 182 ? 3.750 -8.805 -19.334 1.00 80.50 182 GLY A N 1
ATOM 1326 C CA . GLY A 1 182 ? 3.773 -9.541 -20.602 1.00 80.50 182 GLY A CA 1
ATOM 1327 C C . GLY A 1 182 ? 2.979 -8.841 -21.711 1.00 80.50 182 GLY A C 1
ATOM 1328 O O . GLY A 1 182 ? 3.286 -7.710 -22.072 1.00 80.50 182 GLY A O 1
ATOM 1329 N N . SER A 1 183 ? 1.964 -9.526 -22.251 1.00 74.56 183 SER A N 1
ATOM 1330 C CA . SER A 1 183 ? 1.069 -9.022 -23.305 1.00 74.56 183 SER A CA 1
ATOM 1331 C C . SER A 1 183 ? -0.193 -8.327 -22.781 1.00 74.56 183 SER A C 1
ATOM 1333 O O . SER A 1 183 ? -1.106 -8.058 -23.565 1.00 74.56 183 SER A O 1
ATOM 1335 N N . LEU A 1 184 ? -0.299 -8.076 -21.472 1.00 80.00 184 LEU A N 1
ATOM 1336 C CA . LEU A 1 184 ? -1.406 -7.294 -20.932 1.00 80.00 184 LEU A CA 1
ATOM 1337 C C . LEU A 1 184 ? -1.328 -5.874 -21.492 1.00 80.00 184 LEU A C 1
ATOM 1339 O O . LEU A 1 184 ? -0.328 -5.177 -21.339 1.00 80.00 184 LEU A O 1
ATOM 1343 N N . SER A 1 185 ? -2.402 -5.449 -22.150 1.00 74.88 185 SER A N 1
ATOM 1344 C CA . SER A 1 185 ? -2.497 -4.106 -22.707 1.00 74.88 185 SER A CA 1
ATOM 1345 C C . SER A 1 185 ? -2.866 -3.125 -21.594 1.00 74.88 185 SER A C 1
ATOM 1347 O O . SER A 1 185 ? -4.039 -2.831 -21.387 1.00 74.88 185 SER A O 1
ATOM 1349 N N . THR A 1 186 ? -1.863 -2.657 -20.852 1.00 75.50 186 THR A N 1
ATOM 1350 C CA . THR A 1 186 ? -2.013 -1.696 -19.741 1.00 75.50 186 THR A CA 1
ATOM 1351 C C . THR A 1 186 ? -1.747 -0.247 -20.159 1.00 75.50 186 THR A C 1
ATOM 1353 O O . THR A 1 186 ? -1.780 0.650 -19.329 1.00 75.50 186 THR A O 1
ATOM 1356 N N . LEU A 1 187 ? -1.486 -0.003 -21.447 1.00 71.12 187 LEU A N 1
ATOM 1357 C CA . LEU A 1 187 ? -1.230 1.332 -21.990 1.00 71.12 187 LEU A CA 1
ATOM 1358 C C . LEU A 1 187 ? -2.486 2.209 -21.983 1.00 71.12 187 LEU A C 1
ATOM 1360 O O . LEU A 1 187 ? -3.546 1.799 -22.456 1.00 71.12 187 LEU A O 1
ATOM 1364 N N . GLN A 1 188 ? -2.308 3.464 -21.572 1.00 70.69 188 GLN A N 1
ATOM 1365 C CA . GLN A 1 188 ? -3.312 4.518 -21.668 1.00 70.69 188 GLN A CA 1
ATOM 1366 C C . GLN A 1 188 ? -2.833 5.603 -22.650 1.00 70.69 188 GLN A C 1
ATOM 1368 O O . GLN A 1 188 ? -2.120 6.528 -22.258 1.00 70.69 188 GLN A O 1
ATOM 1373 N N . PRO A 1 189 ? -3.156 5.502 -23.953 1.00 71.62 189 PRO A N 1
ATOM 1374 C CA . PRO A 1 189 ? -2.785 6.535 -24.911 1.00 71.62 189 PRO A CA 1
ATOM 1375 C C . PRO A 1 189 ? -3.635 7.791 -24.680 1.00 71.62 189 PRO A C 1
ATOM 1377 O O . PRO A 1 189 ? -4.844 7.780 -24.893 1.00 71.62 189 PRO A O 1
ATOM 1380 N N . TYR A 1 190 ? -2.998 8.885 -24.264 1.00 75.56 190 TYR A N 1
ATOM 1381 C CA . TYR A 1 190 ? -3.673 10.175 -24.060 1.00 75.56 190 TYR A CA 1
ATOM 1382 C C . TYR A 1 190 ? -3.841 10.965 -25.356 1.00 75.56 190 TYR A C 1
ATOM 1384 O O . TYR A 1 190 ? -4.848 11.640 -25.561 1.00 75.56 190 TYR A O 1
ATOM 1392 N N . HIS A 1 191 ? -2.859 10.860 -26.251 1.00 78.81 191 HIS A N 1
ATOM 1393 C CA . HIS A 1 191 ? -2.865 11.551 -27.529 1.00 78.81 191 HIS A CA 1
ATOM 1394 C C . HIS A 1 191 ? -2.285 10.656 -28.613 1.00 78.81 191 HIS A C 1
ATOM 1396 O O . HIS A 1 191 ? -1.248 10.019 -28.438 1.00 78.81 191 HIS A O 1
ATOM 1402 N N . VAL A 1 192 ? -2.947 10.667 -29.761 1.00 84.69 192 VAL A N 1
ATOM 1403 C CA . VAL A 1 192 ? -2.401 10.181 -31.020 1.00 84.69 192 VAL A CA 1
ATOM 1404 C C . VAL A 1 192 ? -2.608 11.287 -32.041 1.00 84.69 192 VAL A C 1
ATOM 1406 O O . VAL A 1 192 ? -3.672 11.903 -32.093 1.00 84.69 192 VAL A O 1
ATOM 1409 N N . SER A 1 193 ? -1.584 11.573 -32.832 1.00 87.81 193 SER A N 1
ATOM 1410 C CA . SER A 1 193 ? -1.704 12.444 -33.994 1.00 87.81 193 SER A CA 1
ATOM 1411 C C . SER A 1 193 ? -1.215 11.700 -35.227 1.00 87.81 193 SER A C 1
ATOM 1413 O O . SER A 1 193 ? -0.333 10.842 -35.151 1.00 87.81 193 SER A O 1
ATOM 1415 N N . LEU A 1 194 ? -1.830 12.011 -36.364 1.00 82.56 194 LEU A N 1
ATOM 1416 C CA . LEU A 1 194 ? -1.404 11.534 -37.671 1.00 82.56 194 LEU A CA 1
ATOM 1417 C C . LEU A 1 194 ? -0.728 12.679 -38.423 1.00 82.56 194 LEU A C 1
ATOM 1419 O O . LEU A 1 194 ? -1.068 13.850 -38.238 1.00 82.56 194 LEU A O 1
ATOM 1423 N N . HIS A 1 195 ? 0.233 12.337 -39.275 1.00 80.50 195 HIS A N 1
ATOM 1424 C CA . HIS A 1 195 ? 0.870 13.317 -40.143 1.00 80.50 195 HIS A CA 1
ATOM 1425 C C . HIS A 1 195 ? -0.164 13.869 -41.145 1.00 80.50 195 HIS A C 1
ATOM 1427 O O . HIS A 1 195 ? -0.880 13.072 -41.743 1.00 80.50 195 HIS A O 1
ATOM 1433 N N . PRO A 1 196 ? -0.233 15.190 -41.402 1.00 80.50 196 PRO A N 1
ATOM 1434 C CA . PRO A 1 196 ? -1.283 15.796 -42.234 1.00 80.50 196 PRO A CA 1
ATOM 1435 C C . PRO A 1 196 ? -1.235 15.415 -43.724 1.00 80.50 196 PRO A C 1
ATOM 1437 O O . PRO A 1 196 ? -2.066 15.880 -44.499 1.00 80.50 196 PRO A O 1
ATOM 1440 N N . THR A 1 197 ? -0.259 14.608 -44.144 1.00 86.56 197 THR A N 1
ATOM 1441 C CA . THR A 1 197 ? -0.095 14.169 -45.539 1.00 86.56 197 THR A CA 1
ATOM 1442 C C . THR A 1 197 ? -0.056 12.648 -45.710 1.00 86.56 197 THR A 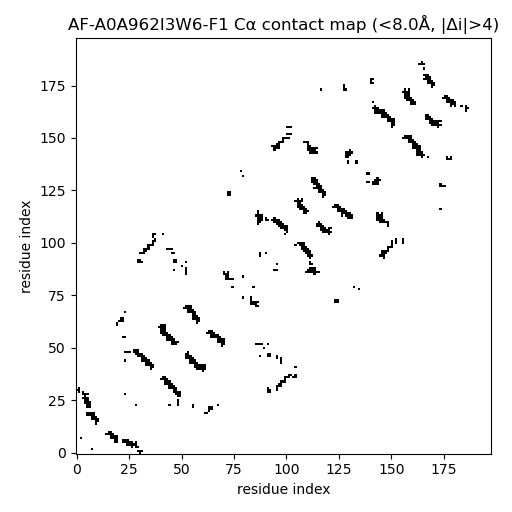C 1
ATOM 1444 O O . THR A 1 197 ? 0.395 12.197 -46.760 1.00 86.56 197 THR A O 1
ATOM 1447 N N . ASN A 1 198 ? -0.476 11.876 -44.701 1.00 61.94 198 ASN A N 1
ATOM 1448 C CA . ASN A 1 198 ? -0.690 10.428 -44.805 1.00 61.94 198 ASN A CA 1
ATOM 1449 C C . ASN A 1 198 ? -2.123 10.080 -44.411 1.00 61.94 198 ASN A C 1
ATOM 1451 O O . ASN A 1 198 ? -2.574 10.605 -43.371 1.00 61.94 198 ASN A O 1
#